Protein AF-A0AAV9C8H0-F1 (afdb_monomer_lite)

Organism: Acorus calamus (NCBI:txid4465)

pLDDT: mean 80.26, std 15.2, range [42.28, 96.94]

Radius of gyration: 27.61 Å; chains: 1; bounding box: 58×89×79 Å

Sequence (298 aa):
MDQVKRKRDEEANERPEPPPTTTALDDMRSDPDKSRPLLMLILATTIEIYRNYKGKPRKSPAIAKLKELTDSPPSEINKLSSYDLFKITERFFQDKKLMKIISGAHNEHDESTSRRRRRRRFTQPAQPSNTPEWVDRLVQTTSGGCELTYFTSKQLTETDMKDDQHRILLPKLSIQTNLSCLLREDERERMMWRGTDGGLDVEAYDGSLATTHAMKLRHWNMSTNGYCALNGSGWSSFKSVCQLVESEDVDVHVWSFRAGDEEDPMARRLFLAIDVVRRQRSESEGDGDAAAEEPGEG

Foldseek 3Di:
DPPVPPPPPPPPPDDPDDPPPQDVLNVCVVDLPVCVVVLVVLLVLLLVLLVPDPDDDDDDPLNVVSVVVNPDDVVVVVPDDSVRSSVSSVVCVVPPVSVCSSVVLDDPDDPPPPPPPPPPPQPFPDDDPDDPPLVVVLQVPFAAKFDKDFQGKGFDALQLVDPVFQKDWTDQVSCVPPVVVVDDPVQVVQQADPDPSRFAWEWEDESVNPDIFTWTWHFDDDSNDTIIMGGDCSSVVVCVVVVPDNPFRKMKTKIKIWHDDPVDPVPTGIYMYIYIDTDDPPPPDPDDDPDDDDDDDD

Secondary structure (DSSP, 8-state):
--SSTTSSSSSS--PPPPPP---HHHHHHH-TTTTHHHHHHHHHHHHHHHHH--SPPP--HHHHHHHHHHHS-HHHHTTS-HHHHHHHHHHHHH-HHHHHHHTT---S--SSSGGGS------PPPPPSS--HHHHHHHHHSTT-EEEEEEEEEE--HHHH-TTT-EEEE-HHHIIIIIHHHS-HHHHHHHH--STT-SEEEEEE-TTSS-EEEEEEEEEEETTEEEEEEESHHHHHHHHHTT--TTS-EEEEEEEEEES-SS-GGGPEEEEEEEEEEPP----S-------------

InterPro domains:
  IPR005508 B3 domain-containing protein At2g31720-like [PF03754] (130-236)
  IPR005508 B3 domain-containing protein At2g31720-like [PTHR31541] (66-280)
  IPR015300 DNA-binding pseudobarrel domain superfamily [G3DSA:2.40.330.10] (149-286)

Structure (mmCIF, N/CA/C/O backbone):
data_AF-A0AAV9C8H0-F1
#
_entry.id   AF-A0AAV9C8H0-F1
#
loop_
_atom_site.group_PDB
_atom_site.id
_atom_site.type_symbol
_atom_site.label_atom_id
_atom_site.label_alt_id
_atom_site.label_comp_id
_atom_site.label_asym_id
_atom_site.label_entity_id
_atom_site.label_seq_id
_atom_site.pdbx_PDB_ins_code
_atom_site.Cartn_x
_atom_site.Cartn_y
_atom_site.Cartn_z
_atom_site.occupancy
_atom_site.B_iso_or_equiv
_atom_site.auth_seq_id
_atom_site.auth_comp_id
_atom_site.auth_asym_id
_atom_site.auth_atom_id
_atom_site.pdbx_PDB_model_num
ATOM 1 N N . MET A 1 1 ? 30.404 -50.828 -1.344 1.00 51.03 1 MET A N 1
ATOM 2 C CA . MET A 1 1 ? 29.284 -49.880 -1.534 1.00 51.03 1 MET A CA 1
ATOM 3 C C . MET A 1 1 ? 29.370 -48.642 -0.625 1.00 51.03 1 MET A C 1
ATOM 5 O O . MET A 1 1 ? 28.428 -47.868 -0.625 1.00 51.03 1 MET A O 1
ATOM 9 N N . ASP A 1 2 ? 30.506 -48.372 0.044 1.00 53.19 2 ASP A N 1
ATOM 10 C CA . ASP A 1 2 ? 30.616 -47.291 1.051 1.00 53.19 2 ASP A CA 1
ATOM 11 C C . ASP A 1 2 ? 31.550 -46.120 0.695 1.00 53.19 2 ASP A C 1
ATOM 13 O O . ASP A 1 2 ? 31.792 -45.250 1.525 1.00 53.19 2 ASP A O 1
ATOM 17 N N . GLN A 1 3 ? 32.064 -46.030 -0.536 1.00 46.66 3 GLN A N 1
ATOM 18 C CA . GLN A 1 3 ? 32.951 -44.916 -0.924 1.00 46.66 3 GLN A CA 1
ATOM 19 C C . GLN A 1 3 ? 32.293 -43.837 -1.798 1.00 46.66 3 GLN A C 1
ATOM 21 O O . GLN A 1 3 ? 32.906 -42.812 -2.070 1.00 46.66 3 GLN A O 1
ATOM 26 N N . VAL A 1 4 ? 31.023 -44.007 -2.183 1.00 51.50 4 VAL A N 1
ATOM 27 C CA . VAL A 1 4 ? 30.297 -43.022 -3.013 1.00 51.50 4 VAL A CA 1
ATOM 28 C C . VAL A 1 4 ? 29.520 -42.002 -2.162 1.00 51.50 4 VAL A C 1
ATOM 30 O O . VAL A 1 4 ? 29.135 -40.948 -2.654 1.00 51.50 4 VAL A O 1
ATOM 33 N N . LYS A 1 5 ? 29.352 -42.251 -0.856 1.00 51.12 5 LYS A N 1
ATOM 34 C CA . LYS A 1 5 ? 28.584 -41.376 0.049 1.00 51.12 5 LYS A CA 1
ATOM 35 C C . LYS A 1 5 ? 29.369 -40.213 0.668 1.00 51.12 5 LYS A C 1
ATOM 37 O O . LYS A 1 5 ? 28.751 -39.379 1.305 1.00 51.12 5 LYS A O 1
ATOM 42 N N . ARG A 1 6 ? 30.693 -40.124 0.481 1.00 51.12 6 ARG A N 1
ATOM 43 C CA . ARG A 1 6 ? 31.528 -39.061 1.088 1.00 51.12 6 ARG A CA 1
ATOM 44 C C . ARG A 1 6 ? 31.888 -37.894 0.164 1.00 51.12 6 ARG A C 1
ATOM 46 O O . ARG A 1 6 ? 32.499 -36.948 0.628 1.00 51.12 6 ARG A O 1
ATOM 53 N N . LYS A 1 7 ? 31.508 -37.934 -1.117 1.00 47.56 7 LYS A N 1
ATOM 54 C CA . LYS A 1 7 ? 31.793 -36.850 -2.079 1.00 47.56 7 LYS A CA 1
ATOM 55 C C . LYS A 1 7 ? 30.629 -35.884 -2.322 1.00 47.56 7 LYS A C 1
ATOM 57 O O . LYS A 1 7 ? 30.752 -35.016 -3.172 1.00 47.56 7 LYS A O 1
ATOM 62 N N . ARG A 1 8 ? 29.503 -36.036 -1.615 1.00 49.69 8 ARG A N 1
ATOM 63 C CA . ARG A 1 8 ? 28.308 -35.192 -1.810 1.00 49.69 8 ARG A CA 1
ATOM 64 C C . ARG A 1 8 ? 28.121 -34.084 -0.773 1.00 49.69 8 ARG A C 1
ATOM 66 O O . ARG A 1 8 ? 27.256 -33.246 -0.979 1.00 49.69 8 ARG A O 1
ATOM 73 N N . ASP A 1 9 ? 28.952 -34.045 0.266 1.00 50.34 9 ASP A N 1
ATOM 74 C CA . ASP A 1 9 ? 28.790 -33.097 1.378 1.00 50.34 9 ASP A CA 1
ATOM 75 C C . ASP A 1 9 ? 29.789 -31.919 1.334 1.00 50.34 9 ASP A C 1
ATOM 77 O O . ASP A 1 9 ? 29.751 -31.058 2.206 1.00 50.34 9 ASP A O 1
ATOM 81 N N . GLU A 1 10 ? 30.657 -31.835 0.317 1.00 52.25 10 GLU A N 1
ATOM 82 C CA . GLU A 1 10 ? 31.645 -30.743 0.170 1.00 52.25 10 GLU A CA 1
ATOM 83 C C . GLU A 1 10 ? 31.245 -29.652 -0.842 1.00 52.25 10 GLU A C 1
ATOM 85 O O . GLU A 1 10 ? 31.885 -28.609 -0.895 1.00 52.25 10 GLU A O 1
ATOM 90 N N . GLU A 1 11 ? 30.162 -29.830 -1.605 1.00 50.78 11 GLU A N 1
ATOM 91 C CA . GLU A 1 11 ? 29.767 -28.904 -2.688 1.00 50.78 11 GLU A CA 1
ATOM 92 C C . GLU A 1 11 ? 28.621 -27.942 -2.301 1.00 50.78 11 GLU A C 1
ATOM 94 O O . GLU A 1 11 ? 28.070 -27.241 -3.144 1.00 50.78 11 GLU A O 1
ATOM 99 N N . ALA A 1 12 ? 28.237 -27.894 -1.019 1.00 53.62 12 ALA A N 1
ATOM 100 C CA . ALA A 1 12 ? 27.025 -27.204 -0.559 1.00 53.62 12 ALA A CA 1
ATOM 101 C C . ALA A 1 12 ? 27.250 -25.835 0.121 1.00 53.62 12 ALA A C 1
ATOM 103 O O . ALA A 1 12 ? 26.309 -25.315 0.721 1.00 53.62 12 ALA A O 1
ATOM 104 N N . ASN A 1 13 ? 28.451 -25.238 0.065 1.00 51.09 13 ASN A N 1
ATOM 105 C CA . ASN A 1 13 ? 28.755 -24.042 0.873 1.00 51.09 13 ASN A CA 1
ATOM 106 C C . ASN A 1 13 ? 29.275 -22.799 0.130 1.00 51.09 13 ASN A C 1
ATOM 108 O O . ASN A 1 13 ? 29.765 -21.874 0.773 1.00 51.09 13 ASN A O 1
ATOM 112 N N . GLU A 1 14 ? 29.114 -22.708 -1.188 1.00 49.81 14 GLU A N 1
ATOM 113 C CA . GLU A 1 14 ? 29.327 -21.446 -1.907 1.00 49.81 14 GLU A CA 1
ATOM 114 C C . GLU A 1 14 ? 27.976 -20.787 -2.201 1.00 49.81 14 GLU A C 1
ATOM 116 O O . GLU A 1 14 ? 27.386 -20.950 -3.267 1.00 49.81 14 GLU A O 1
ATOM 121 N N . ARG A 1 15 ? 27.448 -20.040 -1.220 1.00 58.88 15 ARG A N 1
ATOM 122 C CA . ARG A 1 15 ? 26.397 -19.056 -1.509 1.00 58.88 15 ARG A CA 1
ATOM 123 C C . ARG A 1 15 ? 27.040 -17.922 -2.314 1.00 58.88 15 ARG A C 1
ATOM 125 O O . ARG A 1 15 ? 27.940 -17.280 -1.775 1.00 58.88 15 ARG A O 1
ATOM 132 N N . PRO A 1 16 ? 26.602 -17.647 -3.555 1.00 53.28 16 PRO A N 1
ATOM 133 C CA . PRO A 1 16 ? 27.089 -16.489 -4.291 1.00 53.28 16 PRO A CA 1
ATOM 134 C C . PRO A 1 16 ? 26.741 -15.229 -3.497 1.00 53.28 16 PRO A C 1
ATOM 136 O O . PRO A 1 16 ? 25.587 -15.042 -3.096 1.00 53.28 16 PRO A O 1
ATOM 139 N N . GLU A 1 17 ? 27.743 -14.391 -3.226 1.00 55.91 17 GLU A N 1
ATOM 140 C CA . GLU A 1 17 ? 27.502 -13.104 -2.583 1.00 55.91 17 GLU A CA 1
ATOM 141 C C . GLU A 1 17 ? 26.518 -12.289 -3.435 1.00 55.91 17 GLU A C 1
ATOM 143 O O . GLU A 1 17 ? 26.624 -12.288 -4.669 1.00 55.91 17 GLU A O 1
ATOM 148 N N . PRO A 1 18 ? 25.531 -11.619 -2.812 1.00 47.25 18 PRO A N 1
ATOM 149 C CA . PRO A 1 18 ? 24.615 -10.774 -3.554 1.00 47.25 18 PRO A CA 1
ATOM 150 C C . PRO A 1 18 ? 25.424 -9.694 -4.284 1.00 47.25 18 PRO A C 1
ATOM 152 O O . PRO A 1 18 ? 26.326 -9.101 -3.684 1.00 47.25 18 PRO A O 1
ATOM 155 N N . PRO A 1 19 ? 25.127 -9.422 -5.567 1.00 42.28 19 PRO A N 1
ATOM 156 C CA . PRO A 1 19 ? 25.840 -8.394 -6.305 1.00 42.28 19 PRO A CA 1
ATOM 157 C C . PRO A 1 19 ? 25.712 -7.058 -5.561 1.00 42.28 19 PRO A C 1
ATOM 159 O O . PRO A 1 19 ? 24.630 -6.750 -5.040 1.00 42.28 19 PRO A O 1
ATOM 162 N N . PRO A 1 20 ? 26.788 -6.255 -5.491 1.00 45.41 20 PRO A N 1
ATOM 163 C CA . PRO A 1 20 ? 26.737 -4.967 -4.823 1.00 45.41 20 PRO A CA 1
ATOM 164 C C . PRO A 1 20 ? 25.624 -4.130 -5.454 1.00 45.41 20 PRO A C 1
ATOM 166 O O . PRO A 1 20 ? 25.618 -3.870 -6.655 1.00 45.41 20 PRO A O 1
ATOM 169 N N . THR A 1 21 ? 24.650 -3.731 -4.637 1.00 42.28 21 THR A N 1
ATOM 170 C CA . THR A 1 21 ? 23.579 -2.817 -5.044 1.00 42.28 21 THR A CA 1
ATOM 171 C C . THR A 1 21 ? 24.128 -1.392 -5.029 1.00 42.28 21 THR A C 1
ATOM 173 O O . THR A 1 21 ? 23.704 -0.558 -4.232 1.00 42.28 21 THR A O 1
ATOM 176 N N . THR A 1 22 ? 25.138 -1.109 -5.850 1.00 49.03 22 THR A N 1
ATOM 177 C CA . THR A 1 22 ? 25.592 0.263 -6.069 1.00 49.03 22 THR A CA 1
ATOM 178 C C . THR A 1 22 ? 24.541 0.977 -6.902 1.00 49.03 22 THR A C 1
ATOM 180 O O . THR A 1 22 ? 24.173 0.545 -7.995 1.00 49.03 22 THR A O 1
ATOM 183 N N . THR A 1 23 ? 23.986 2.063 -6.364 1.00 71.56 23 THR A N 1
ATOM 184 C CA . THR A 1 23 ? 23.100 2.907 -7.163 1.00 71.56 23 THR A CA 1
ATOM 185 C C . THR A 1 23 ? 23.949 3.669 -8.179 1.00 71.56 23 THR A C 1
ATOM 187 O O . THR A 1 23 ? 25.096 4.004 -7.899 1.00 71.56 23 THR A O 1
ATOM 190 N N . ALA A 1 24 ? 23.401 4.015 -9.347 1.00 72.19 24 ALA A N 1
ATOM 191 C CA . ALA A 1 24 ? 24.138 4.794 -10.353 1.00 72.19 24 ALA A CA 1
ATOM 192 C C . ALA A 1 24 ? 24.733 6.108 -9.789 1.00 72.19 24 ALA A C 1
ATOM 194 O O . ALA A 1 24 ? 25.723 6.623 -10.298 1.00 72.19 24 ALA A O 1
ATOM 195 N N . LEU A 1 25 ? 24.149 6.652 -8.713 1.00 74.12 25 LEU A N 1
ATOM 196 C CA . LEU A 1 25 ? 24.672 7.802 -7.971 1.00 74.12 25 LEU A CA 1
ATOM 197 C C . LEU A 1 25 ? 25.951 7.497 -7.180 1.00 74.12 25 LEU A C 1
ATOM 199 O O . LEU A 1 25 ? 26.808 8.375 -7.080 1.00 74.12 25 LEU A O 1
ATOM 203 N N . ASP A 1 26 ? 26.091 6.284 -6.651 1.00 80.69 26 ASP A N 1
ATOM 204 C CA . ASP A 1 26 ? 27.285 5.836 -5.931 1.00 80.69 26 ASP A CA 1
ATOM 205 C C . ASP A 1 26 ? 28.452 5.601 -6.897 1.00 80.69 26 ASP A C 1
ATOM 207 O O . ASP A 1 26 ? 29.577 6.030 -6.625 1.00 80.69 26 ASP A O 1
ATOM 211 N N . ASP A 1 27 ? 28.169 5.053 -8.082 1.00 79.69 27 ASP A N 1
ATOM 212 C CA . ASP A 1 27 ? 29.161 4.910 -9.153 1.00 79.69 27 ASP A CA 1
ATOM 213 C C . ASP A 1 27 ? 29.647 6.288 -9.632 1.00 79.69 27 ASP A C 1
ATOM 215 O O . ASP A 1 27 ? 30.853 6.535 -9.702 1.00 79.69 27 ASP A O 1
ATOM 219 N N . MET A 1 28 ? 28.725 7.240 -9.837 1.00 81.25 28 MET A N 1
ATOM 220 C CA . MET A 1 28 ? 29.068 8.626 -10.189 1.00 81.25 28 MET A CA 1
ATOM 221 C C . MET A 1 28 ? 29.853 9.361 -9.095 1.00 81.25 28 MET A C 1
ATOM 223 O O . MET A 1 28 ? 30.626 10.272 -9.397 1.00 81.25 28 MET A O 1
ATOM 227 N N . ARG A 1 29 ? 29.655 8.989 -7.825 1.00 84.69 29 ARG A N 1
ATOM 228 C CA . ARG A 1 29 ? 30.373 9.571 -6.685 1.00 84.69 29 ARG A CA 1
ATOM 229 C C . ARG A 1 29 ? 31.800 9.036 -6.575 1.00 84.69 29 ARG A C 1
ATOM 231 O O . ARG A 1 29 ? 32.679 9.783 -6.151 1.00 84.69 29 ARG A O 1
ATOM 238 N N . SER A 1 30 ? 32.017 7.767 -6.917 1.00 87.12 30 SER A N 1
ATOM 239 C CA . SER A 1 30 ? 33.330 7.120 -6.808 1.00 87.12 30 SER A CA 1
ATOM 240 C C . SER A 1 30 ? 34.321 7.588 -7.878 1.00 87.12 30 SER A C 1
ATOM 242 O O . SER A 1 30 ? 35.500 7.752 -7.572 1.00 87.12 30 SER A O 1
ATOM 244 N N . ASP A 1 31 ? 33.850 7.874 -9.097 1.00 88.75 31 ASP A N 1
ATOM 245 C CA . ASP A 1 31 ? 34.682 8.386 -10.194 1.00 88.75 31 ASP A CA 1
ATOM 246 C C . ASP A 1 31 ? 33.911 9.413 -11.061 1.00 88.75 31 ASP A C 1
ATOM 248 O O . ASP A 1 31 ? 33.283 9.071 -12.077 1.00 88.75 31 ASP A O 1
ATOM 252 N N . PRO A 1 32 ? 33.925 10.700 -10.661 1.00 81.81 32 PRO A N 1
ATOM 253 C CA . PRO A 1 32 ? 33.198 11.756 -11.363 1.00 81.81 32 PRO A CA 1
ATOM 254 C C . PRO A 1 32 ? 33.707 12.000 -12.788 1.00 81.81 32 PRO A C 1
ATOM 256 O O . PRO A 1 32 ? 32.924 12.393 -13.653 1.00 81.81 32 PRO A O 1
ATOM 259 N N . ASP A 1 33 ? 34.997 11.770 -13.052 1.00 85.88 33 ASP A N 1
ATOM 260 C CA . ASP A 1 33 ? 35.605 12.024 -14.361 1.00 85.88 33 ASP A CA 1
ATOM 261 C C . ASP A 1 33 ? 35.156 10.999 -15.400 1.00 85.88 33 ASP A C 1
ATOM 263 O O . ASP A 1 33 ? 34.766 11.384 -16.507 1.00 85.88 33 ASP A O 1
ATOM 267 N N . LYS A 1 34 ? 35.085 9.713 -15.029 1.00 87.19 34 LYS A N 1
ATOM 268 C CA . LYS A 1 34 ? 34.462 8.687 -15.888 1.00 87.19 34 LYS A CA 1
ATOM 269 C C . LYS A 1 34 ? 32.986 8.972 -16.161 1.00 87.19 34 LYS A C 1
ATOM 271 O O . LYS A 1 34 ? 32.478 8.650 -17.233 1.00 87.19 34 LYS A O 1
ATOM 276 N N . SER A 1 35 ? 32.313 9.624 -15.217 1.00 87.75 35 SER A N 1
ATOM 277 C CA . SER A 1 35 ? 30.886 9.948 -15.292 1.00 87.75 35 SER A CA 1
ATOM 278 C C . SER A 1 35 ? 30.584 11.296 -15.954 1.00 87.75 35 SER A C 1
ATOM 280 O O . SER A 1 35 ? 29.415 11.653 -16.122 1.00 87.75 35 SER A O 1
ATOM 282 N N . ARG A 1 36 ? 31.608 12.058 -16.361 1.00 86.88 36 ARG A N 1
ATOM 283 C CA . ARG A 1 36 ? 31.453 13.416 -16.902 1.00 86.88 36 ARG A CA 1
ATOM 284 C C . ARG A 1 36 ? 30.472 13.507 -18.084 1.00 86.88 36 ARG A C 1
ATOM 286 O O . ARG A 1 36 ? 29.638 14.414 -18.050 1.00 86.88 36 ARG A O 1
ATOM 293 N N . PRO A 1 37 ? 30.488 12.611 -19.096 1.00 87.50 37 PRO A N 1
ATOM 294 C CA . PRO A 1 37 ? 29.524 12.678 -20.198 1.00 87.50 37 PRO A CA 1
ATOM 295 C C . PRO A 1 37 ? 28.071 12.528 -19.727 1.00 87.50 37 PRO A C 1
ATOM 297 O O . PRO A 1 37 ? 27.191 13.257 -20.184 1.00 87.50 37 PRO A O 1
ATOM 300 N N . LEU A 1 38 ? 27.829 11.630 -18.767 1.00 80.12 38 LEU A N 1
ATOM 301 C CA . LEU A 1 38 ? 26.505 11.392 -18.196 1.00 80.12 38 LEU A CA 1
ATOM 302 C C . LEU A 1 38 ? 26.039 12.578 -17.339 1.00 80.12 38 LEU A C 1
ATOM 304 O O . LEU A 1 38 ? 24.902 13.024 -17.478 1.00 80.12 38 LEU A O 1
ATOM 308 N N . LEU A 1 39 ? 26.922 13.140 -16.509 1.00 81.50 39 LEU A N 1
ATOM 309 C CA . LEU A 1 39 ? 26.632 14.337 -15.711 1.00 81.50 39 LEU A CA 1
ATOM 310 C C . LEU A 1 39 ? 26.292 15.544 -16.597 1.00 81.50 39 LEU A C 1
ATOM 312 O O . LEU A 1 39 ? 25.345 16.274 -16.306 1.00 81.50 39 LEU A O 1
ATOM 316 N N . MET A 1 40 ? 27.013 15.724 -17.707 1.00 84.69 40 MET A N 1
ATOM 317 C CA . MET A 1 40 ? 26.710 16.763 -18.696 1.00 84.69 40 MET A CA 1
ATOM 318 C C . MET A 1 40 ? 25.344 16.547 -19.355 1.00 84.69 40 MET A C 1
ATOM 320 O O . MET A 1 40 ? 24.594 17.509 -19.515 1.00 84.69 40 MET A O 1
ATOM 324 N N . LEU A 1 41 ? 24.990 15.302 -19.691 1.00 86.19 41 LEU A N 1
ATOM 325 C CA . LEU A 1 41 ? 23.683 14.966 -20.261 1.00 86.19 41 LEU A CA 1
ATOM 326 C C . LEU A 1 41 ? 22.538 15.253 -19.277 1.00 86.19 41 LEU A C 1
ATOM 328 O O . LEU A 1 41 ? 21.546 15.882 -19.654 1.00 86.19 41 LEU A O 1
ATOM 332 N N . ILE A 1 42 ? 22.681 14.843 -18.012 1.00 80.44 42 ILE A N 1
ATOM 333 C CA . ILE A 1 42 ? 21.689 15.106 -16.956 1.00 80.44 42 ILE A CA 1
ATOM 334 C C . ILE A 1 42 ? 21.520 16.614 -16.751 1.00 80.44 42 ILE A C 1
ATOM 336 O O . ILE A 1 42 ? 20.391 17.111 -16.685 1.00 80.44 42 ILE A O 1
ATOM 340 N N . LEU A 1 43 ? 22.628 17.356 -16.687 1.00 82.69 43 LEU A N 1
ATOM 341 C CA . LEU A 1 43 ? 22.605 18.804 -16.513 1.00 82.69 43 LEU A CA 1
ATOM 342 C C . LEU A 1 43 ? 21.931 19.508 -17.699 1.00 82.69 43 LEU A C 1
ATOM 344 O O . LEU A 1 43 ? 21.050 20.339 -17.485 1.00 82.69 43 LEU A O 1
ATOM 348 N N . ALA A 1 44 ? 22.296 19.152 -18.934 1.00 80.19 44 ALA A N 1
ATOM 349 C CA . ALA A 1 44 ? 21.703 19.718 -20.145 1.00 80.19 44 ALA A CA 1
ATOM 350 C C . ALA A 1 44 ? 20.187 19.472 -20.202 1.00 80.19 44 ALA A C 1
ATOM 352 O O . ALA A 1 44 ? 19.418 20.414 -20.397 1.00 80.19 44 ALA A O 1
ATOM 353 N N . THR A 1 45 ? 19.758 18.238 -19.920 1.00 80.19 45 THR A N 1
ATOM 354 C CA . THR A 1 45 ? 18.335 17.860 -19.864 1.00 80.19 45 THR A CA 1
ATOM 355 C C . THR A 1 45 ? 17.594 18.658 -18.788 1.00 80.19 45 THR A C 1
ATOM 357 O O . THR A 1 45 ? 16.502 19.175 -19.018 1.00 80.19 45 THR A O 1
ATOM 360 N N . THR A 1 46 ? 18.204 18.823 -17.610 1.00 80.00 46 THR A N 1
ATOM 361 C CA . THR A 1 46 ? 17.615 19.590 -16.502 1.00 80.00 46 THR A CA 1
ATOM 362 C C . THR A 1 46 ? 17.451 21.072 -16.855 1.00 80.00 46 THR A C 1
ATOM 364 O O . THR A 1 46 ? 16.417 21.669 -16.546 1.00 80.00 46 THR A O 1
ATOM 367 N N . ILE A 1 47 ? 18.443 21.664 -17.530 1.00 80.62 47 ILE A N 1
ATOM 368 C CA . ILE A 1 47 ? 18.386 23.046 -18.032 1.00 80.62 47 ILE A CA 1
ATOM 369 C C . ILE A 1 47 ? 17.271 23.196 -19.070 1.00 80.62 47 ILE A C 1
ATOM 371 O O . ILE A 1 47 ? 16.508 24.159 -19.009 1.00 80.62 47 ILE A O 1
ATOM 375 N N . GLU A 1 48 ? 17.143 22.256 -20.003 1.00 79.94 48 GLU A N 1
ATOM 376 C CA . GLU A 1 48 ? 16.119 22.305 -21.049 1.00 79.94 48 GLU A CA 1
ATOM 377 C C . GLU A 1 48 ? 14.698 22.205 -20.479 1.00 79.94 48 GLU A C 1
ATOM 379 O O . GLU A 1 48 ? 13.835 23.019 -20.818 1.00 79.94 48 GLU A O 1
ATOM 384 N N . ILE A 1 49 ? 14.464 21.282 -19.541 1.00 75.06 49 ILE A N 1
ATOM 385 C CA . ILE A 1 49 ? 13.173 21.173 -18.848 1.00 75.06 49 ILE A CA 1
ATOM 386 C C . ILE A 1 49 ? 12.849 22.473 -18.103 1.00 75.06 49 ILE A C 1
ATOM 388 O O . ILE A 1 49 ? 11.717 22.957 -18.152 1.00 75.06 49 ILE A O 1
ATOM 392 N N . TYR A 1 50 ? 13.844 23.078 -17.451 1.00 79.62 50 TYR A N 1
ATOM 393 C CA . TYR A 1 50 ? 13.661 24.340 -16.743 1.00 79.62 50 TYR A CA 1
ATOM 394 C C . TYR A 1 50 ? 13.393 25.527 -17.679 1.00 79.62 50 TYR A C 1
ATOM 396 O O . TYR A 1 50 ? 12.531 26.346 -17.367 1.00 79.62 50 TYR A O 1
ATOM 404 N N . ARG A 1 51 ? 14.054 25.612 -18.843 1.00 79.88 51 ARG A N 1
ATOM 405 C CA . ARG A 1 51 ? 13.774 26.644 -19.866 1.00 79.88 51 ARG A CA 1
ATOM 406 C C . ARG A 1 51 ? 12.333 26.588 -20.364 1.00 79.88 51 ARG A C 1
ATOM 408 O O . ARG A 1 51 ? 11.719 27.628 -20.583 1.00 79.88 51 ARG A O 1
ATOM 415 N N . ASN A 1 52 ? 11.799 25.382 -20.524 1.00 78.00 52 ASN A N 1
ATOM 416 C CA . ASN A 1 52 ? 10.442 25.161 -21.020 1.00 78.00 52 ASN A CA 1
ATOM 417 C C . ASN A 1 52 ? 9.360 25.310 -19.932 1.00 78.00 52 ASN A C 1
ATOM 419 O O . ASN A 1 52 ? 8.165 25.322 -20.240 1.00 78.00 52 ASN A O 1
ATOM 423 N N . TYR A 1 53 ? 9.750 25.451 -18.662 1.00 79.44 53 TYR A N 1
ATOM 424 C CA . TYR A 1 53 ? 8.824 25.618 -17.549 1.00 79.44 53 TYR A CA 1
ATOM 425 C C . TYR A 1 53 ? 8.248 27.046 -17.501 1.00 79.44 53 TYR A C 1
ATOM 427 O O . TYR A 1 53 ? 8.957 28.018 -17.254 1.00 79.44 53 TYR A O 1
ATOM 435 N N . LYS A 1 54 ? 6.929 27.172 -17.705 1.00 75.81 54 LYS A N 1
ATOM 436 C CA . LYS A 1 54 ? 6.216 28.467 -17.781 1.00 75.81 54 LYS A CA 1
ATOM 437 C C . LYS A 1 54 ? 5.792 29.060 -16.429 1.00 75.81 54 LYS A C 1
ATOM 439 O O . LYS A 1 54 ? 5.371 30.214 -16.379 1.00 75.81 54 LYS A O 1
ATOM 444 N N . GLY A 1 55 ? 5.905 28.306 -15.335 1.00 75.81 55 GLY A N 1
ATOM 445 C CA . GLY A 1 55 ? 5.471 28.770 -14.018 1.00 75.81 55 GLY A CA 1
ATOM 446 C C . GLY A 1 55 ? 6.476 29.715 -13.351 1.00 75.81 55 GLY A C 1
ATOM 447 O O . GLY A 1 55 ? 7.668 29.711 -13.652 1.00 75.81 55 GLY A O 1
ATOM 448 N N . LYS A 1 56 ? 6.027 30.506 -12.366 1.00 73.38 56 LYS A N 1
ATOM 449 C CA . LYS A 1 56 ? 6.938 31.354 -11.573 1.00 73.38 56 LYS A CA 1
ATOM 450 C C . LYS A 1 56 ? 7.886 30.469 -10.746 1.00 73.38 56 LYS A C 1
ATOM 452 O O . LYS A 1 56 ? 7.405 29.747 -9.864 1.00 73.38 56 LYS A O 1
ATOM 457 N N . PRO A 1 57 ? 9.213 30.504 -10.981 1.00 68.12 57 PRO A N 1
ATOM 458 C CA . PRO A 1 57 ? 10.143 29.680 -10.224 1.00 68.12 57 PRO A CA 1
ATOM 459 C C . PRO A 1 57 ? 10.107 30.086 -8.749 1.00 68.12 57 PRO A C 1
ATOM 461 O O . PRO A 1 57 ? 10.215 31.261 -8.389 1.00 68.12 57 PRO A O 1
ATOM 464 N N . ARG A 1 58 ? 9.923 29.102 -7.865 1.00 69.69 58 ARG A N 1
ATOM 465 C CA . ARG A 1 58 ? 9.991 29.326 -6.417 1.00 69.69 58 ARG A CA 1
ATOM 466 C C . ARG A 1 58 ? 11.444 29.585 -6.018 1.00 69.69 58 ARG A C 1
ATOM 468 O O . ARG A 1 58 ? 12.359 28.998 -6.585 1.00 69.69 58 ARG A O 1
ATOM 475 N N . LYS A 1 59 ? 11.662 30.420 -4.996 1.00 75.06 59 LYS A N 1
ATOM 476 C CA . LYS A 1 59 ? 13.005 30.674 -4.453 1.00 75.06 59 LYS A CA 1
ATOM 477 C C . LYS A 1 59 ? 13.582 29.369 -3.876 1.00 75.06 59 LYS A C 1
ATOM 479 O O . LYS A 1 59 ? 13.087 28.865 -2.866 1.00 75.06 59 LYS A O 1
ATOM 484 N N . SER A 1 60 ? 14.590 28.815 -4.546 1.00 81.19 60 SER A N 1
ATOM 485 C CA . SER A 1 60 ? 15.443 27.722 -4.070 1.00 81.19 60 SER A CA 1
ATOM 486 C C . SER A 1 60 ? 16.881 27.984 -4.534 1.00 81.19 60 SER A C 1
ATOM 488 O O . SER A 1 60 ? 17.051 28.431 -5.671 1.00 81.19 60 SER A O 1
ATOM 490 N N . PRO A 1 61 ? 17.910 27.693 -3.715 1.00 80.12 61 PRO A N 1
ATOM 491 C CA . PRO A 1 61 ? 19.307 27.783 -4.137 1.00 80.12 61 PRO A CA 1
ATOM 492 C C . PRO A 1 61 ? 19.619 26.939 -5.381 1.00 80.12 61 PRO A C 1
ATOM 494 O O . PRO A 1 61 ? 20.360 27.389 -6.250 1.00 80.12 61 PRO A O 1
ATOM 497 N N . ALA A 1 62 ? 19.015 25.751 -5.507 1.00 78.50 62 ALA A N 1
ATOM 498 C CA . ALA A 1 62 ? 19.190 24.885 -6.675 1.00 78.50 62 ALA A CA 1
ATOM 499 C C . ALA A 1 62 ? 18.586 25.513 -7.940 1.00 78.50 62 ALA A C 1
ATOM 501 O O . ALA A 1 62 ? 19.229 25.546 -8.982 1.00 78.50 62 ALA A O 1
ATOM 502 N N . ILE A 1 63 ? 17.388 26.094 -7.828 1.00 78.06 63 ILE A N 1
ATOM 503 C CA . ILE A 1 63 ? 16.714 26.795 -8.931 1.00 78.06 63 ILE A CA 1
ATOM 504 C C . ILE A 1 63 ? 17.484 28.062 -9.336 1.00 78.06 63 ILE A C 1
ATOM 506 O O . ILE A 1 63 ? 17.605 28.355 -10.521 1.00 78.06 63 ILE A O 1
ATOM 510 N N . ALA A 1 64 ? 18.040 28.801 -8.370 1.00 84.00 64 ALA A N 1
ATOM 511 C CA . ALA A 1 64 ? 18.877 29.966 -8.648 1.00 84.00 64 ALA A CA 1
ATOM 512 C C . ALA A 1 64 ? 20.156 29.573 -9.401 1.00 84.00 64 ALA A C 1
ATOM 514 O O . ALA A 1 64 ? 20.480 30.200 -10.408 1.00 84.00 64 ALA A O 1
ATOM 515 N N . LYS A 1 65 ? 20.828 28.495 -8.970 1.00 86.94 65 LYS A N 1
ATOM 516 C CA . LYS A 1 65 ? 22.013 27.973 -9.662 1.00 86.94 65 LYS A CA 1
ATOM 517 C C . LYS A 1 65 ? 21.674 27.427 -11.048 1.00 86.94 65 LYS A C 1
ATOM 519 O O . LYS A 1 65 ? 22.428 27.640 -11.987 1.00 86.94 65 LYS A O 1
ATOM 524 N N . LEU A 1 66 ? 20.523 26.771 -11.202 1.00 82.69 66 LEU A N 1
ATOM 525 C CA . LEU A 1 66 ? 20.048 26.297 -12.499 1.00 82.69 66 LEU A CA 1
ATOM 526 C C . LEU A 1 66 ? 19.776 27.461 -13.454 1.00 82.69 66 LEU A C 1
ATOM 528 O O . LEU A 1 66 ? 20.160 27.390 -14.617 1.00 82.69 66 LEU A O 1
ATOM 532 N N . LYS A 1 67 ? 19.181 28.553 -12.962 1.00 84.31 67 LYS A N 1
ATOM 533 C CA . LYS A 1 67 ? 18.986 29.780 -13.740 1.00 84.31 67 LYS A CA 1
ATOM 534 C C . LYS A 1 67 ? 20.322 30.394 -14.174 1.00 84.31 67 LYS A C 1
ATOM 536 O O . LYS A 1 67 ? 20.494 30.666 -15.352 1.00 84.31 67 LYS A O 1
ATOM 541 N N . GLU A 1 68 ? 21.281 30.522 -13.259 1.00 89.62 68 GLU A N 1
ATOM 542 C CA . GLU A 1 68 ? 22.640 31.002 -13.564 1.00 89.62 68 GLU A CA 1
ATOM 543 C C . GLU A 1 68 ? 23.309 30.170 -14.675 1.00 89.62 68 GLU A C 1
ATOM 545 O O . GLU A 1 68 ? 23.859 30.723 -15.624 1.00 89.62 68 GLU A O 1
ATOM 550 N N . LEU A 1 69 ? 23.205 28.838 -14.603 1.00 86.94 69 LEU A N 1
ATOM 551 C CA . LEU A 1 69 ? 23.736 27.931 -15.629 1.00 86.94 69 LEU A CA 1
ATOM 552 C C . LEU A 1 69 ? 22.964 28.018 -16.950 1.00 86.94 69 LEU A C 1
ATOM 554 O O . LEU A 1 69 ? 23.553 27.886 -18.015 1.00 86.94 69 LEU A O 1
ATOM 558 N N . THR A 1 70 ? 21.655 28.258 -16.888 1.00 86.44 70 THR A N 1
ATOM 559 C CA . THR A 1 70 ? 20.795 28.432 -18.066 1.00 86.44 70 THR A CA 1
ATOM 560 C C . THR A 1 70 ? 21.168 29.685 -18.858 1.00 86.44 70 THR A C 1
ATOM 562 O O . THR A 1 70 ? 21.107 29.655 -20.091 1.00 86.44 70 THR A O 1
ATOM 565 N N . ASP A 1 71 ? 21.551 30.749 -18.149 1.00 86.88 71 ASP A N 1
ATOM 566 C CA . ASP A 1 71 ? 21.949 32.048 -18.700 1.00 86.88 71 ASP A CA 1
ATOM 567 C C . ASP A 1 71 ? 23.440 32.081 -19.112 1.00 86.88 71 ASP A C 1
ATOM 569 O O . ASP A 1 71 ? 23.875 32.995 -19.813 1.00 86.88 71 ASP A O 1
ATOM 573 N N . SER A 1 72 ? 24.232 31.082 -18.705 1.00 88.38 72 SER A N 1
ATOM 574 C CA . SER A 1 72 ? 25.660 30.969 -19.029 1.00 88.38 72 SER A CA 1
ATOM 575 C C . SER A 1 72 ? 25.889 30.396 -20.437 1.00 88.38 72 SER A C 1
ATOM 577 O O . SER A 1 72 ? 25.158 29.499 -20.869 1.00 88.38 72 SER A O 1
ATOM 579 N N . PRO A 1 73 ? 26.927 30.842 -21.173 1.00 88.31 73 PRO A N 1
ATOM 580 C CA . PRO A 1 73 ? 27.254 30.253 -22.466 1.00 88.31 73 PRO A CA 1
ATOM 581 C C . PRO A 1 73 ? 27.790 28.816 -22.288 1.00 88.31 73 PRO A C 1
ATOM 583 O O . PRO A 1 73 ? 28.450 28.524 -21.285 1.00 88.31 73 PRO A O 1
ATOM 586 N N . PRO A 1 74 ? 27.588 27.909 -23.265 1.00 84.56 74 PRO A N 1
ATOM 587 C CA . PRO A 1 74 ? 28.022 26.510 -23.154 1.00 84.56 74 PRO A CA 1
ATOM 588 C C . PRO A 1 74 ? 29.519 26.329 -22.858 1.00 84.56 74 PRO A C 1
ATOM 590 O O . PRO A 1 74 ? 29.916 25.367 -22.202 1.00 84.56 74 PRO A O 1
ATOM 593 N N . SER A 1 7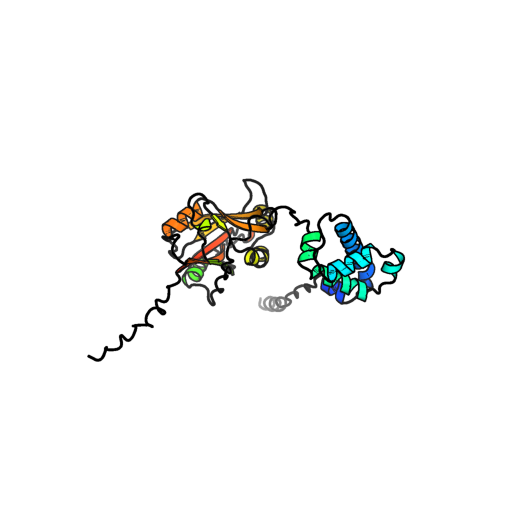5 ? 30.356 27.269 -23.306 1.00 85.38 75 SER A N 1
ATOM 594 C CA . SER A 1 75 ? 31.796 27.277 -23.040 1.00 85.38 75 SER A CA 1
ATOM 595 C C . SER A 1 75 ? 32.140 27.420 -21.555 1.00 85.38 75 SER A C 1
ATOM 597 O O . SER A 1 75 ? 33.146 26.861 -21.134 1.00 85.38 75 SER A O 1
ATOM 599 N N . GLU A 1 76 ? 31.326 28.117 -20.758 1.00 87.69 76 GLU A N 1
ATOM 600 C CA . GLU A 1 76 ? 31.526 28.242 -19.306 1.00 87.69 76 GLU A CA 1
ATOM 601 C C . GLU A 1 76 ? 31.077 26.978 -18.565 1.00 87.69 76 GLU A C 1
ATOM 603 O O . GLU A 1 76 ? 31.744 26.532 -17.636 1.00 87.69 76 GLU A O 1
ATOM 608 N N . ILE A 1 77 ? 30.008 26.324 -19.031 1.00 85.25 77 ILE A N 1
ATOM 609 C CA . ILE A 1 77 ? 29.544 25.046 -18.464 1.00 85.25 77 ILE A CA 1
ATOM 610 C C . ILE A 1 77 ? 30.604 23.956 -18.677 1.00 85.25 77 ILE A C 1
ATOM 612 O O . ILE A 1 77 ? 30.900 23.185 -17.767 1.00 85.25 77 ILE A O 1
ATOM 616 N N . ASN A 1 78 ? 31.247 23.940 -19.848 1.00 86.56 78 ASN A N 1
ATOM 617 C CA . ASN A 1 78 ? 32.314 22.987 -20.163 1.00 86.56 78 ASN A CA 1
ATOM 618 C C . ASN A 1 78 ? 33.583 23.167 -19.312 1.00 86.56 78 ASN A C 1
ATOM 620 O O . ASN A 1 78 ? 34.372 22.225 -19.225 1.00 86.56 78 ASN A O 1
ATOM 624 N N . LYS A 1 79 ? 33.778 24.331 -18.675 1.00 90.94 79 LYS A N 1
ATOM 625 C CA . LYS A 1 79 ? 34.901 24.582 -17.754 1.00 90.94 79 LYS A CA 1
ATOM 626 C C . LYS A 1 79 ? 34.665 24.026 -16.351 1.00 90.94 79 LYS A C 1
ATOM 628 O O . LYS A 1 79 ? 35.616 23.952 -15.578 1.00 90.94 79 LYS A O 1
ATOM 633 N N . LEU A 1 80 ? 33.435 23.636 -16.008 1.00 89.62 80 LEU A N 1
ATOM 634 C CA . LEU A 1 80 ? 33.141 23.054 -14.699 1.00 89.62 80 LEU A CA 1
ATOM 635 C C . LEU A 1 80 ? 33.919 21.752 -14.514 1.00 89.62 80 LEU A C 1
ATOM 637 O O . LEU A 1 80 ? 33.954 20.902 -15.414 1.00 89.62 80 LEU A O 1
ATOM 641 N N . SER A 1 81 ? 34.521 21.578 -13.337 1.00 92.56 81 SER A N 1
ATOM 642 C CA . SER A 1 81 ? 35.143 20.306 -12.977 1.00 92.56 81 SER A CA 1
ATOM 643 C C . SER A 1 81 ? 34.074 19.214 -12.887 1.00 92.56 81 SER A C 1
ATOM 645 O O . SER A 1 81 ? 32.892 19.487 -12.657 1.00 92.56 81 SER A O 1
ATOM 647 N N . SER A 1 82 ? 34.465 17.956 -13.070 1.00 84.44 82 SER A N 1
ATOM 648 C CA . SER A 1 82 ? 33.522 16.836 -12.957 1.00 84.44 82 SER A CA 1
ATOM 649 C C . SER A 1 82 ? 32.923 16.742 -11.548 1.00 84.44 82 SER A C 1
ATOM 651 O O . SER A 1 82 ? 31.753 16.400 -11.390 1.00 84.44 82 SER A O 1
ATOM 653 N N . TYR A 1 83 ? 33.684 17.152 -10.529 1.00 85.75 83 TYR A N 1
ATOM 654 C CA . TYR A 1 83 ? 33.209 17.263 -9.152 1.00 85.75 83 TYR A CA 1
ATOM 655 C C . TYR A 1 83 ? 32.135 18.349 -8.975 1.00 85.75 83 TYR A C 1
ATOM 657 O O . TYR A 1 83 ? 31.115 18.108 -8.326 1.00 85.75 83 TYR A O 1
ATOM 665 N N . ASP A 1 84 ? 32.310 19.524 -9.589 1.00 86.94 84 ASP A N 1
ATOM 666 C CA . ASP A 1 84 ? 31.305 20.593 -9.540 1.00 86.94 84 ASP A CA 1
ATOM 667 C C . ASP A 1 84 ? 30.015 20.175 -10.250 1.00 86.94 84 ASP A C 1
ATOM 669 O O . ASP A 1 84 ? 28.920 20.379 -9.718 1.00 86.94 84 ASP A O 1
ATOM 673 N N . LEU A 1 85 ? 30.136 19.527 -11.415 1.00 82.38 85 LEU A N 1
ATOM 674 C CA . LEU A 1 85 ? 29.000 18.964 -12.151 1.00 82.38 85 LEU A CA 1
ATOM 675 C C . LEU A 1 85 ? 28.240 17.936 -11.307 1.00 82.38 85 LEU A C 1
ATOM 677 O O . LEU A 1 85 ? 27.009 17.992 -11.229 1.00 82.38 85 LEU A O 1
ATOM 681 N N . PHE A 1 86 ? 28.962 17.043 -10.625 1.00 82.94 86 PHE A N 1
ATOM 682 C CA . PHE A 1 86 ? 28.367 16.079 -9.706 1.00 82.94 86 PHE A CA 1
ATOM 683 C C . PHE A 1 86 ? 27.621 16.782 -8.567 1.00 82.94 86 PHE A C 1
ATOM 685 O O . PHE A 1 86 ? 26.452 16.488 -8.327 1.00 82.94 86 PHE A O 1
ATOM 692 N N . LYS A 1 87 ? 28.239 17.766 -7.899 1.00 87.38 87 LYS A N 1
ATOM 693 C CA . LYS A 1 87 ? 27.616 18.481 -6.770 1.00 87.38 87 LYS A CA 1
ATOM 694 C C . LYS A 1 87 ? 26.386 19.289 -7.165 1.00 87.38 87 LYS A C 1
ATOM 696 O O . LYS A 1 87 ? 25.431 19.368 -6.390 1.00 87.38 87 LYS A O 1
ATOM 701 N N . ILE A 1 88 ? 26.392 19.885 -8.353 1.00 85.69 88 ILE A N 1
ATOM 702 C CA . ILE A 1 88 ? 25.230 20.584 -8.913 1.00 85.69 88 ILE A CA 1
ATOM 703 C C . ILE A 1 88 ? 24.091 19.586 -9.150 1.00 85.69 88 ILE A C 1
ATOM 705 O O . ILE A 1 88 ? 22.974 19.802 -8.680 1.00 85.69 88 ILE A O 1
ATOM 709 N N . THR A 1 89 ? 24.398 18.462 -9.795 1.00 80.56 89 THR A N 1
ATOM 710 C CA . THR A 1 89 ? 23.433 17.405 -10.118 1.00 80.56 89 THR A CA 1
ATOM 711 C C . THR A 1 89 ? 22.853 16.751 -8.857 1.00 80.56 89 THR A C 1
ATOM 713 O O . THR A 1 89 ? 21.639 16.608 -8.726 1.00 80.56 89 THR A O 1
ATOM 716 N N . GLU A 1 90 ? 23.692 16.442 -7.868 1.00 83.62 90 GLU A N 1
ATOM 717 C CA . GLU A 1 90 ? 23.291 15.906 -6.561 1.00 83.62 90 GLU A CA 1
ATOM 718 C C . GLU A 1 90 ? 22.312 16.852 -5.844 1.00 83.62 90 GLU A C 1
ATOM 720 O O . GLU A 1 90 ? 21.260 16.426 -5.360 1.00 83.62 90 GLU A O 1
ATOM 725 N N . ARG A 1 91 ? 22.603 18.160 -5.835 1.00 86.06 91 ARG A N 1
ATOM 726 C CA . ARG A 1 91 ? 21.701 19.172 -5.259 1.00 86.06 91 ARG A CA 1
ATOM 727 C C . ARG A 1 91 ? 20.367 19.253 -5.997 1.00 86.06 91 ARG A C 1
ATOM 729 O O . ARG A 1 91 ? 19.350 19.524 -5.361 1.00 86.06 91 ARG A O 1
ATOM 736 N N . PHE A 1 92 ? 20.351 19.017 -7.307 1.00 85.31 92 PHE A N 1
ATOM 737 C CA . PHE A 1 92 ? 19.116 18.996 -8.090 1.00 85.31 92 PHE A CA 1
ATOM 738 C C . PHE A 1 92 ? 18.223 17.815 -7.716 1.00 85.31 92 PHE A C 1
ATOM 740 O O . PHE A 1 92 ? 17.032 18.017 -7.474 1.00 85.31 92 PHE A O 1
ATOM 747 N N . PHE A 1 93 ? 18.800 16.621 -7.566 1.00 81.31 93 PHE A N 1
ATOM 748 C CA . PHE A 1 93 ? 18.064 15.430 -7.134 1.00 81.31 93 PHE A CA 1
ATOM 749 C C . PHE A 1 93 ? 17.531 15.536 -5.700 1.00 81.31 93 PHE A C 1
ATOM 751 O O . PHE A 1 93 ? 16.456 15.019 -5.392 1.00 81.31 93 PHE A O 1
ATOM 758 N N . GLN A 1 94 ? 18.245 16.238 -4.819 1.00 82.50 94 GLN A N 1
ATOM 759 C CA . GLN A 1 94 ? 17.809 16.460 -3.438 1.00 82.50 94 GLN A CA 1
ATOM 760 C C . GLN A 1 94 ? 16.720 17.539 -3.316 1.00 82.50 94 GLN A C 1
ATOM 762 O O . GLN A 1 94 ? 15.951 17.544 -2.345 1.00 82.50 94 GLN A O 1
ATOM 767 N N . ASP A 1 95 ? 16.605 18.449 -4.288 1.00 83.44 95 ASP A N 1
ATOM 768 C CA . ASP A 1 95 ? 15.566 19.472 -4.275 1.00 83.44 95 ASP A CA 1
ATOM 769 C C . ASP A 1 95 ? 14.217 18.890 -4.726 1.00 83.44 95 ASP A C 1
ATOM 771 O O . ASP A 1 95 ? 13.859 18.856 -5.904 1.00 83.44 95 ASP A O 1
ATOM 775 N N . LYS A 1 96 ? 13.401 18.504 -3.737 1.00 76.69 96 LYS A N 1
ATOM 776 C CA . LYS A 1 96 ? 12.027 18.011 -3.932 1.00 76.69 96 LYS A CA 1
ATOM 777 C C . LYS A 1 96 ? 11.146 18.937 -4.780 1.00 76.69 96 LYS A C 1
ATOM 779 O O . LYS A 1 96 ? 10.153 18.469 -5.330 1.00 76.69 96 LYS A O 1
ATOM 784 N N . LYS A 1 97 ? 11.420 20.246 -4.837 1.00 78.06 97 LYS A N 1
ATOM 785 C CA . LYS A 1 97 ? 10.655 21.187 -5.672 1.00 78.06 97 LYS A CA 1
ATOM 786 C C . LYS A 1 97 ? 11.120 21.116 -7.118 1.00 78.06 97 LYS A C 1
ATOM 788 O O . LYS A 1 97 ? 10.272 21.066 -8.000 1.00 78.06 97 LYS A O 1
ATOM 793 N N . LEU A 1 98 ? 12.429 21.078 -7.353 1.00 75.62 98 LEU A N 1
ATOM 794 C CA . LEU A 1 98 ? 12.973 20.926 -8.699 1.00 75.62 98 LEU A CA 1
ATOM 795 C C . LEU A 1 98 ? 12.589 19.567 -9.293 1.00 75.62 98 LEU A C 1
ATOM 797 O O . LEU A 1 98 ? 12.128 19.515 -10.425 1.00 75.62 98 LEU A O 1
ATOM 801 N N . MET A 1 99 ? 12.637 18.494 -8.502 1.00 80.19 99 MET A N 1
ATOM 802 C CA . MET A 1 99 ? 12.177 17.176 -8.948 1.00 80.19 99 MET A CA 1
ATOM 803 C C . MET A 1 99 ? 10.688 17.155 -9.314 1.00 80.19 99 MET A C 1
ATOM 805 O O . MET A 1 99 ? 10.293 16.418 -10.213 1.00 80.19 99 MET A O 1
ATOM 809 N N . LYS A 1 100 ? 9.848 17.992 -8.686 1.00 75.81 100 LYS A N 1
ATOM 810 C CA . LYS A 1 100 ? 8.446 18.173 -9.108 1.00 75.81 100 LYS A CA 1
ATOM 811 C C . LYS A 1 100 ? 8.322 18.891 -10.453 1.00 75.81 100 LYS A C 1
ATOM 813 O O . LYS A 1 100 ? 7.459 18.510 -11.235 1.00 75.81 100 LYS A O 1
ATOM 818 N N . ILE A 1 101 ? 9.188 19.873 -10.727 1.00 77.06 101 ILE A N 1
ATOM 819 C CA . ILE A 1 101 ? 9.283 20.543 -12.037 1.00 77.06 101 ILE A CA 1
ATOM 820 C C . ILE A 1 101 ? 9.701 19.530 -13.102 1.00 77.06 101 ILE A C 1
ATOM 822 O O . ILE A 1 101 ? 9.001 19.365 -14.096 1.00 77.06 101 ILE A O 1
ATOM 826 N N . ILE A 1 102 ? 10.798 18.810 -12.852 1.00 73.44 102 ILE A N 1
ATOM 827 C CA . ILE A 1 102 ? 11.390 17.847 -13.789 1.00 73.44 102 ILE A CA 1
ATOM 828 C C . ILE A 1 102 ? 10.429 16.693 -14.099 1.00 73.44 102 ILE A C 1
ATOM 830 O O . ILE A 1 102 ? 10.312 16.281 -15.246 1.00 73.44 102 ILE A O 1
ATOM 834 N N . SER A 1 103 ? 9.694 16.206 -13.097 1.00 75.50 103 SER A N 1
ATOM 835 C CA . SER A 1 103 ? 8.685 15.150 -13.278 1.00 75.50 103 SER A CA 1
ATOM 836 C C . SER A 1 103 ? 7.371 15.629 -13.911 1.00 75.50 103 SER A C 1
ATOM 838 O O . SER A 1 103 ? 6.446 14.832 -14.048 1.00 75.50 103 SER A O 1
ATOM 840 N N . GLY A 1 104 ? 7.251 16.912 -14.277 1.00 67.56 104 GLY A N 1
ATOM 841 C CA . GLY A 1 104 ? 6.038 17.461 -14.890 1.00 67.56 104 GLY A CA 1
ATOM 842 C C . GLY A 1 104 ? 4.840 17.570 -13.938 1.00 67.56 104 GLY A C 1
ATOM 843 O O . GLY A 1 104 ? 3.716 17.777 -14.383 1.00 67.56 104 GLY A O 1
ATOM 844 N N . ALA A 1 105 ? 5.047 17.467 -12.621 1.00 67.31 105 ALA A N 1
ATOM 845 C CA . ALA A 1 105 ? 3.984 17.442 -11.612 1.00 67.31 105 ALA A CA 1
ATOM 846 C C . ALA A 1 105 ? 3.421 18.840 -11.251 1.00 67.31 105 ALA A C 1
ATOM 848 O O . ALA A 1 105 ? 3.027 19.080 -10.104 1.00 67.31 105 ALA A O 1
ATOM 849 N N . HIS A 1 106 ? 3.402 19.785 -12.198 1.00 59.16 106 HIS A N 1
ATOM 850 C CA . HIS A 1 106 ? 2.927 21.155 -11.983 1.00 59.16 106 HIS A CA 1
ATOM 851 C C . HIS A 1 106 ? 1.501 21.357 -12.492 1.00 59.16 106 HIS A C 1
ATOM 853 O O . HIS A 1 106 ? 1.277 21.445 -13.691 1.00 59.16 106 HIS A O 1
ATOM 859 N N . ASN A 1 107 ? 0.558 21.529 -11.563 1.00 51.19 107 ASN A N 1
ATOM 860 C CA . ASN A 1 107 ? -0.730 22.161 -11.845 1.00 51.19 107 ASN A CA 1
ATOM 861 C C . ASN A 1 107 ? -0.703 23.613 -11.352 1.00 51.19 107 ASN A C 1
ATOM 863 O O . ASN A 1 107 ? -0.435 23.870 -10.177 1.00 51.19 107 ASN A O 1
ATOM 867 N N . GLU A 1 108 ? -1.019 24.550 -12.246 1.00 51.16 108 GLU A N 1
ATOM 868 C CA . GLU A 1 108 ? -1.173 25.987 -11.958 1.00 51.16 108 GLU A CA 1
ATOM 869 C C . GLU A 1 108 ? -2.548 26.357 -11.366 1.00 51.16 108 GLU A C 1
ATOM 871 O O . GLU A 1 108 ? -2.838 27.527 -11.142 1.00 51.16 108 GLU A O 1
ATOM 876 N N . HIS A 1 109 ? -3.389 25.379 -11.035 1.00 45.91 109 HIS A N 1
ATOM 877 C CA . HIS A 1 109 ? -4.749 25.608 -10.551 1.00 45.91 109 HIS A CA 1
ATOM 878 C C . HIS A 1 109 ? -5.038 24.767 -9.303 1.00 45.91 109 HIS A C 1
ATOM 880 O O . HIS A 1 109 ? -5.565 23.677 -9.459 1.00 45.91 109 HIS A O 1
ATOM 886 N N . ASP A 1 110 ? -4.682 25.234 -8.092 1.00 47.22 110 ASP A N 1
ATOM 887 C CA . ASP A 1 110 ? -5.490 24.981 -6.869 1.00 47.22 110 ASP A CA 1
ATOM 888 C C . ASP A 1 110 ? -4.965 25.656 -5.572 1.00 47.22 110 ASP A C 1
ATOM 890 O O . ASP A 1 110 ? -4.800 25.022 -4.529 1.00 47.22 110 ASP A O 1
ATOM 894 N N . GLU A 1 111 ? -4.677 26.965 -5.572 1.00 49.97 111 GLU A N 1
ATOM 895 C CA . GLU A 1 111 ? -4.374 27.675 -4.304 1.00 49.97 111 GLU A CA 1
ATOM 896 C C . GLU A 1 111 ? -5.599 28.349 -3.654 1.00 49.97 111 GLU A C 1
ATOM 898 O O . GLU A 1 111 ? -5.513 28.809 -2.512 1.00 49.97 111 GLU A O 1
ATOM 903 N N . SER A 1 112 ? -6.764 28.351 -4.312 1.00 47.31 112 SER A N 1
ATOM 904 C CA . SER A 1 112 ? -7.955 29.080 -3.843 1.00 47.31 112 SER A CA 1
ATOM 905 C C . SER A 1 112 ? -8.838 28.297 -2.862 1.00 47.31 112 SER A C 1
ATOM 907 O O . SER A 1 112 ? -9.574 28.913 -2.096 1.00 47.31 112 SER A O 1
ATOM 909 N N . THR A 1 113 ? -8.770 26.962 -2.824 1.00 45.44 113 THR A N 1
ATOM 910 C CA . THR A 1 113 ? -9.662 26.130 -1.981 1.00 45.44 113 THR A CA 1
ATOM 911 C C . THR A 1 113 ? -8.971 25.527 -0.747 1.00 45.44 113 THR A C 1
ATOM 913 O O . THR A 1 113 ? -9.630 25.085 0.195 1.00 45.44 113 THR A O 1
ATOM 916 N N . SER A 1 114 ? -7.636 25.571 -0.666 1.00 48.56 114 SER A N 1
ATOM 917 C CA . SER A 1 114 ? -6.869 24.842 0.362 1.00 48.56 114 SER A CA 1
ATOM 918 C C . SER A 1 114 ? -6.738 25.547 1.727 1.00 48.56 114 SER A C 1
ATOM 920 O O . SER A 1 114 ? -6.161 24.970 2.653 1.00 48.56 114 SER A O 1
ATOM 922 N N . ARG A 1 115 ? -7.237 26.778 1.913 1.00 44.94 115 ARG A N 1
ATOM 923 C CA . ARG A 1 115 ? -6.951 27.561 3.139 1.00 44.94 115 ARG A CA 1
ATOM 924 C C . ARG A 1 115 ? -7.797 27.223 4.374 1.00 44.94 115 ARG A C 1
ATOM 926 O O . ARG A 1 115 ? -7.514 27.772 5.435 1.00 44.94 115 ARG A O 1
ATOM 933 N N . ARG A 1 116 ? -8.776 26.308 4.305 1.00 43.53 116 ARG A N 1
ATOM 934 C CA . ARG A 1 116 ? -9.660 26.013 5.459 1.00 43.53 116 ARG A CA 1
ATOM 935 C C . ARG A 1 116 ? -9.703 24.568 5.957 1.00 43.53 116 ARG A C 1
ATOM 937 O O . ARG A 1 116 ? -10.415 24.292 6.916 1.00 43.53 116 ARG A O 1
ATOM 944 N N . ARG A 1 117 ? -8.888 23.656 5.417 1.00 46.22 117 ARG A N 1
ATOM 945 C CA . ARG A 1 117 ? -8.599 22.392 6.113 1.00 46.22 117 ARG A CA 1
ATOM 946 C C . ARG A 1 117 ? -7.455 22.644 7.083 1.00 46.22 117 ARG A C 1
ATOM 948 O O . ARG A 1 117 ? -6.287 22.548 6.711 1.00 46.22 117 ARG A O 1
ATOM 955 N N . ARG A 1 118 ? -7.799 22.999 8.331 1.00 44.00 118 ARG A N 1
ATOM 956 C CA . ARG A 1 118 ? -6.902 22.837 9.487 1.00 44.00 118 ARG A CA 1
ATOM 957 C C . ARG A 1 118 ? -6.226 21.482 9.302 1.00 44.00 118 ARG A C 1
ATOM 959 O O . ARG A 1 118 ? -6.906 20.460 9.307 1.00 44.00 118 ARG A O 1
ATOM 966 N N . ARG A 1 119 ? -4.917 21.497 9.044 1.00 45.56 119 ARG A N 1
ATOM 967 C CA . ARG A 1 119 ? -4.082 20.302 8.964 1.00 45.56 119 ARG A CA 1
ATOM 968 C C . ARG A 1 119 ? -4.185 19.599 10.314 1.00 45.56 119 ARG A C 1
ATOM 970 O O . ARG A 1 119 ? -3.354 19.836 11.186 1.00 45.56 119 ARG A O 1
ATOM 977 N N . ARG A 1 120 ? -5.192 18.738 10.495 1.00 50.34 120 ARG A N 1
ATOM 978 C CA . ARG A 1 120 ? -5.022 17.572 11.352 1.00 50.34 120 ARG A CA 1
ATOM 979 C C . ARG A 1 120 ? -3.789 16.904 10.768 1.00 50.34 120 ARG A C 1
ATOM 981 O O . ARG A 1 120 ? -3.791 16.518 9.598 1.00 50.34 120 ARG A O 1
ATOM 988 N N . ARG A 1 121 ? -2.674 16.975 11.498 1.00 53.91 121 ARG A N 1
ATOM 989 C CA . ARG A 1 121 ? -1.478 16.225 11.133 1.00 53.91 121 ARG A CA 1
ATOM 990 C C . ARG A 1 121 ? -1.982 14.793 11.037 1.00 53.91 121 ARG A C 1
ATOM 992 O O . ARG A 1 121 ? -2.490 14.281 12.023 1.00 53.91 121 ARG A O 1
ATOM 999 N N . PHE A 1 122 ? -1.973 14.226 9.835 1.00 57.88 122 PHE A N 1
ATOM 1000 C CA . PHE A 1 122 ? -2.204 12.802 9.669 1.00 57.88 122 PHE A CA 1
ATOM 1001 C C . PHE A 1 122 ? -1.039 12.132 10.382 1.00 57.88 122 PHE A C 1
ATOM 1003 O O . PHE A 1 122 ? 0.063 12.044 9.841 1.00 57.88 122 PHE A O 1
ATOM 1010 N N . THR A 1 123 ? -1.245 11.799 11.647 1.00 64.56 123 THR A N 1
ATOM 1011 C CA . THR A 1 123 ? -0.303 11.020 12.427 1.00 64.56 123 THR A CA 1
ATOM 1012 C C . THR A 1 123 ? -0.489 9.599 11.938 1.00 64.56 123 THR A C 1
ATOM 1014 O O . THR A 1 123 ? -1.525 8.986 12.185 1.00 64.56 123 THR A O 1
ATOM 1017 N N . GLN A 1 124 ? 0.466 9.115 11.149 1.00 71.00 124 GLN A N 1
ATOM 1018 C CA . GLN A 1 124 ? 0.486 7.709 10.780 1.00 71.00 124 GLN A CA 1
ATOM 1019 C C . GLN A 1 124 ? 0.548 6.896 12.083 1.00 71.00 124 GLN A C 1
ATOM 1021 O O . GLN A 1 124 ? 1.380 7.233 12.932 1.00 71.00 124 GLN A O 1
ATOM 1026 N N . PRO A 1 125 ? -0.332 5.898 12.284 1.00 78.06 125 PRO A N 1
ATOM 1027 C CA . PRO A 1 125 ? -0.261 5.061 13.473 1.00 78.06 125 PRO A CA 1
ATOM 1028 C C . PRO A 1 125 ? 1.122 4.417 13.550 1.00 78.06 125 PRO A C 1
ATOM 1030 O O . PRO A 1 125 ? 1.691 4.046 12.517 1.00 78.06 125 PRO A O 1
ATOM 1033 N N . ALA A 1 126 ? 1.675 4.312 14.757 1.00 82.12 126 ALA A N 1
ATOM 1034 C CA . ALA A 1 126 ? 2.950 3.636 14.946 1.00 82.12 126 ALA A CA 1
ATOM 1035 C C . ALA A 1 126 ? 2.849 2.199 14.415 1.00 82.12 126 ALA A C 1
ATOM 1037 O O . ALA A 1 126 ? 1.830 1.536 14.600 1.00 82.12 126 ALA A O 1
ATOM 1038 N N . GLN A 1 127 ? 3.899 1.730 13.741 1.00 85.94 127 GLN A N 1
ATOM 1039 C CA . GLN A 1 127 ? 3.983 0.325 13.368 1.00 85.94 127 GLN A CA 1
ATOM 1040 C C . GLN A 1 127 ? 3.929 -0.521 14.653 1.00 85.94 127 GLN A C 1
ATOM 1042 O O . GLN A 1 127 ? 4.651 -0.201 15.604 1.00 85.94 127 GLN A O 1
ATOM 1047 N N . PRO A 1 128 ? 3.086 -1.565 14.711 1.00 89.06 128 PRO A N 1
ATOM 1048 C CA . PRO A 1 128 ? 3.043 -2.450 15.864 1.00 89.06 128 PRO A CA 1
ATOM 1049 C C . PRO A 1 128 ? 4.409 -3.118 16.050 1.00 89.06 128 PRO A C 1
ATOM 1051 O O . PRO A 1 128 ? 5.061 -3.499 15.078 1.00 89.06 128 PRO A O 1
ATOM 1054 N N . SER A 1 129 ? 4.853 -3.241 17.302 1.00 87.75 129 SER A N 1
ATOM 1055 C CA . SER A 1 129 ? 6.150 -3.847 17.630 1.00 87.75 129 SER A CA 1
ATOM 1056 C C . SER A 1 129 ? 6.201 -5.336 17.300 1.00 87.75 129 SER A C 1
ATOM 1058 O O . SER A 1 129 ? 7.263 -5.838 16.949 1.00 87.75 129 SER A O 1
ATOM 1060 N N . ASN A 1 130 ? 5.056 -6.016 17.384 1.00 93.44 130 ASN A N 1
ATOM 1061 C CA . ASN A 1 130 ? 4.907 -7.440 17.119 1.00 93.44 130 ASN A CA 1
ATOM 1062 C C . ASN A 1 130 ? 3.716 -7.687 16.189 1.00 93.44 130 ASN A C 1
ATOM 1064 O O . ASN A 1 130 ? 2.741 -6.929 16.189 1.00 93.44 130 ASN A O 1
ATOM 1068 N N . THR A 1 131 ? 3.783 -8.774 15.429 1.00 95.00 131 THR A N 1
ATOM 1069 C CA . THR A 1 131 ? 2.636 -9.296 14.687 1.00 95.00 131 THR A CA 1
ATOM 1070 C C . THR A 1 131 ? 1.578 -9.818 15.672 1.00 95.00 131 THR A C 1
ATOM 1072 O O . THR A 1 131 ? 1.941 -10.477 16.649 1.00 95.00 131 THR A O 1
ATOM 1075 N N . PRO A 1 132 ? 0.278 -9.522 15.478 1.00 95.31 132 PRO A N 1
ATOM 1076 C CA . PRO A 1 132 ? -0.778 -10.111 16.286 1.00 95.31 132 PRO A CA 1
ATOM 1077 C C . PRO A 1 132 ? -0.786 -11.631 16.133 1.00 95.31 132 PRO A C 1
ATOM 1079 O O . PRO A 1 132 ? -0.715 -12.150 15.022 1.00 95.31 132 PRO A O 1
ATOM 1082 N N . GLU A 1 133 ? -0.958 -12.347 17.242 1.00 95.50 133 GLU A N 1
ATOM 1083 C CA . GLU A 1 133 ? -0.906 -13.815 17.269 1.00 95.50 133 GLU A CA 1
ATOM 1084 C C . GLU A 1 133 ? -1.896 -14.464 16.284 1.00 95.50 133 GLU A C 1
ATOM 1086 O O . GLU A 1 133 ? -1.626 -15.512 15.701 1.00 95.50 133 GLU A O 1
ATOM 1091 N N . TRP A 1 134 ? -3.051 -13.830 16.058 1.00 95.44 134 TRP A N 1
ATOM 1092 C CA . TRP A 1 134 ? -4.043 -14.323 15.106 1.00 95.44 134 TRP A CA 1
ATOM 1093 C C . TRP A 1 134 ? -3.543 -14.272 13.656 1.00 95.44 134 TRP A C 1
ATOM 1095 O O . TRP A 1 134 ? -3.876 -15.168 12.883 1.00 95.44 134 TRP A O 1
ATOM 1105 N N . VAL A 1 135 ? -2.725 -13.275 13.302 1.00 96.69 135 VAL A N 1
ATOM 1106 C CA . VAL A 1 135 ? -2.125 -13.140 11.969 1.00 96.69 135 VAL A CA 1
ATOM 1107 C C . VAL 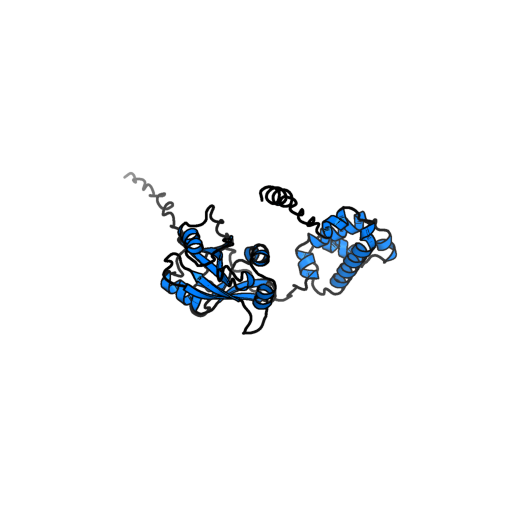A 1 135 ? -1.062 -14.218 11.772 1.00 96.69 135 VAL A C 1
ATOM 1109 O O . VAL A 1 135 ? -1.039 -14.862 10.728 1.00 96.69 135 VAL A O 1
ATOM 1112 N N . ASP A 1 136 ? -0.231 -14.483 12.783 1.00 95.81 136 ASP A N 1
ATOM 1113 C CA . ASP A 1 136 ? 0.753 -15.572 12.711 1.00 95.81 136 ASP A CA 1
ATOM 1114 C C . ASP A 1 136 ? 0.063 -16.934 12.549 1.00 95.81 136 ASP A C 1
ATOM 1116 O O . ASP A 1 136 ? 0.435 -17.725 11.678 1.00 95.81 136 ASP A O 1
ATOM 1120 N N . ARG A 1 137 ? -0.998 -17.189 13.329 1.00 95.50 137 ARG A N 1
ATOM 1121 C CA . ARG A 1 137 ? -1.807 -18.411 13.192 1.00 95.50 137 ARG A CA 1
ATOM 1122 C C . ARG A 1 1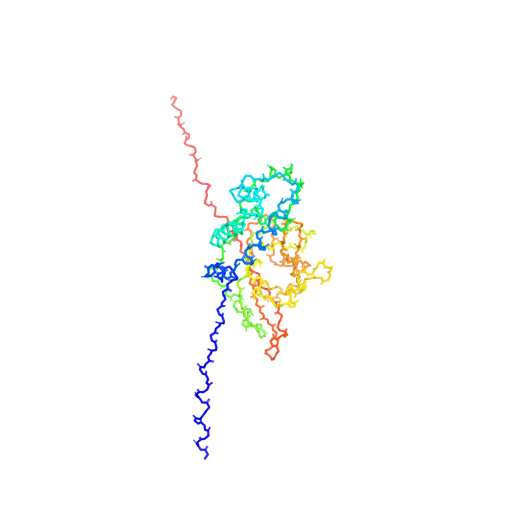37 ? -2.461 -18.515 11.820 1.00 95.50 137 ARG A C 1
ATOM 1124 O O . ARG A 1 137 ? -2.456 -19.602 11.256 1.00 95.50 137 ARG A O 1
ATOM 1131 N N . LEU A 1 138 ? -2.996 -17.418 11.280 1.00 95.94 138 LEU A N 1
ATOM 1132 C CA . LEU A 1 138 ? -3.591 -17.386 9.940 1.00 95.94 138 LEU A CA 1
ATOM 1133 C C . LEU A 1 138 ? -2.602 -17.872 8.879 1.00 95.94 138 LEU A C 1
ATOM 1135 O O . LEU A 1 138 ? -2.944 -18.710 8.047 1.00 95.94 138 LEU A O 1
ATOM 1139 N N . VAL A 1 139 ? -1.373 -17.357 8.907 1.00 95.62 139 VAL A N 1
ATOM 1140 C CA . VAL A 1 139 ? -0.348 -17.731 7.925 1.00 95.62 139 VAL A CA 1
ATOM 1141 C C . VAL A 1 139 ? 0.026 -19.203 8.068 1.00 95.62 139 VAL A C 1
ATOM 1143 O O . VAL A 1 139 ? 0.153 -19.889 7.063 1.00 95.62 139 VAL A O 1
ATOM 1146 N N . GLN A 1 140 ? 0.144 -19.707 9.298 1.00 94.44 140 GLN A N 1
ATOM 1147 C CA . GLN A 1 140 ? 0.481 -21.111 9.556 1.00 94.44 140 GLN A CA 1
ATOM 1148 C C . GLN A 1 140 ? -0.627 -22.091 9.146 1.00 94.44 140 GLN A C 1
ATOM 1150 O O . GLN A 1 140 ? -0.329 -23.221 8.766 1.00 94.44 140 GLN A O 1
ATOM 1155 N N . THR A 1 141 ? -1.898 -21.694 9.250 1.00 93.94 141 THR A N 1
ATOM 1156 C CA . THR A 1 141 ? -3.039 -22.558 8.905 1.00 93.94 141 THR A CA 1
ATOM 1157 C C . THR A 1 141 ? -3.453 -22.452 7.443 1.00 93.94 141 THR A C 1
ATOM 1159 O O . THR A 1 141 ? -4.109 -23.359 6.927 1.00 93.94 141 THR A O 1
ATOM 1162 N N . THR A 1 142 ? -3.069 -21.377 6.753 1.00 93.75 142 THR A N 1
ATOM 1163 C CA . THR A 1 142 ? -3.300 -21.241 5.315 1.00 93.75 142 THR A CA 1
ATOM 1164 C C . THR A 1 142 ? -2.297 -22.108 4.557 1.00 93.75 142 THR A C 1
ATOM 1166 O O . THR A 1 142 ? -1.090 -21.980 4.739 1.00 93.75 142 THR A O 1
ATOM 1169 N N . SER A 1 143 ? -2.788 -22.995 3.687 1.00 92.31 143 SER A N 1
ATOM 1170 C CA . SER A 1 143 ? -1.935 -23.903 2.908 1.00 92.31 143 SER A CA 1
ATOM 1171 C C . SER A 1 143 ? -0.892 -23.131 2.086 1.00 92.31 143 SER A C 1
ATOM 1173 O O . SER A 1 143 ? -1.234 -22.213 1.335 1.00 92.31 143 SER A O 1
ATOM 1175 N N . GLY A 1 144 ? 0.386 -23.470 2.287 1.00 91.44 144 GLY A N 1
ATOM 1176 C CA . GLY A 1 144 ? 1.521 -22.795 1.656 1.00 91.44 144 GLY A CA 1
ATOM 1177 C C . GLY A 1 144 ? 1.735 -21.341 2.099 1.00 91.44 144 GLY A C 1
ATOM 1178 O O . GLY A 1 144 ? 2.347 -20.570 1.358 1.00 91.44 144 GLY A O 1
ATOM 1179 N N . GLY A 1 145 ? 1.213 -20.941 3.266 1.00 94.75 145 GLY A N 1
ATOM 1180 C CA . GLY A 1 145 ? 1.354 -19.595 3.817 1.00 94.75 145 GLY A CA 1
ATOM 1181 C C . GLY A 1 145 ? 2.808 -19.213 4.116 1.00 94.75 145 GLY A C 1
ATOM 1182 O O . GLY A 1 145 ? 3.500 -19.878 4.885 1.00 94.75 145 GLY A O 1
ATOM 1183 N N . CYS A 1 146 ? 3.289 -18.120 3.521 1.00 94.06 146 CYS A N 1
ATOM 1184 C CA . CYS A 1 146 ? 4.670 -17.655 3.652 1.00 94.06 146 CYS A CA 1
ATOM 1185 C C . CYS A 1 146 ? 4.810 -16.130 3.485 1.00 94.06 146 CYS A C 1
ATOM 1187 O O . CYS A 1 146 ? 3.851 -15.428 3.172 1.00 94.06 146 CYS A O 1
ATOM 1189 N N . GLU A 1 147 ? 6.035 -15.615 3.651 1.00 92.81 147 GLU A N 1
ATOM 1190 C CA . GLU A 1 147 ? 6.399 -14.211 3.364 1.00 92.81 147 GLU A CA 1
ATOM 1191 C C . GLU A 1 147 ? 5.573 -13.167 4.140 1.00 92.81 147 GLU A C 1
ATOM 1193 O O . GLU A 1 147 ? 5.284 -12.074 3.645 1.00 92.81 147 GLU A O 1
ATOM 1198 N N . LEU A 1 148 ? 5.203 -13.491 5.383 1.00 95.12 148 LEU A N 1
ATOM 1199 C CA . LEU A 1 148 ? 4.458 -12.581 6.243 1.00 95.12 148 LEU A CA 1
ATOM 1200 C C . LEU A 1 148 ? 5.235 -11.284 6.473 1.00 95.12 148 LEU A C 1
ATOM 1202 O O . LEU A 1 148 ? 6.324 -11.275 7.043 1.00 95.12 148 LEU A O 1
ATOM 1206 N N . THR A 1 149 ? 4.638 -10.179 6.043 1.00 93.88 149 THR A N 1
ATOM 1207 C CA . THR A 1 149 ? 5.256 -8.859 6.077 1.00 93.88 149 THR A CA 1
ATOM 1208 C C . THR A 1 149 ? 4.240 -7.828 6.536 1.00 93.88 149 THR A C 1
ATOM 1210 O O . THR A 1 149 ? 3.107 -7.785 6.053 1.00 93.88 149 THR A O 1
ATOM 1213 N N . TYR A 1 150 ? 4.647 -6.955 7.454 1.00 93.06 150 TYR A N 1
ATOM 1214 C CA . TYR A 1 150 ? 3.851 -5.785 7.797 1.00 93.06 150 TYR A CA 1
ATOM 1215 C C . TYR A 1 150 ? 3.782 -4.829 6.601 1.00 93.06 150 TYR A C 1
ATOM 1217 O O . TYR A 1 150 ? 4.808 -4.365 6.100 1.00 93.06 150 TYR A O 1
ATOM 1225 N N . PHE A 1 151 ? 2.569 -4.519 6.147 1.00 91.56 151 PHE A N 1
ATOM 1226 C CA . PHE A 1 151 ? 2.360 -3.738 4.938 1.00 91.56 151 PHE A CA 1
ATOM 1227 C C . PHE A 1 151 ? 2.166 -2.249 5.242 1.00 91.56 151 PHE A C 1
ATOM 1229 O O . PHE A 1 151 ? 2.917 -1.412 4.730 1.00 91.56 151 PHE A O 1
ATOM 1236 N N . THR A 1 152 ? 1.174 -1.883 6.058 1.00 93.12 152 THR A N 1
ATOM 1237 C CA . THR A 1 152 ? 0.907 -0.475 6.403 1.00 93.12 152 THR A CA 1
ATOM 1238 C C . THR A 1 152 ? -0.028 -0.335 7.606 1.00 93.12 152 THR A C 1
ATOM 1240 O O . THR A 1 152 ? -0.711 -1.281 7.979 1.00 93.12 152 THR A O 1
ATOM 1243 N N . SER A 1 153 ? -0.104 0.868 8.175 1.00 93.31 153 SER A N 1
ATOM 1244 C CA . SER A 1 153 ? -1.120 1.267 9.152 1.00 93.31 153 SER A CA 1
ATOM 1245 C C . SER A 1 153 ? -1.815 2.536 8.693 1.00 93.31 153 SER A C 1
ATOM 1247 O O . SER A 1 153 ? -1.213 3.411 8.059 1.00 93.31 153 SER A O 1
ATOM 1249 N N . LYS A 1 154 ? -3.090 2.670 9.046 1.00 93.06 154 LYS A N 1
ATOM 1250 C CA . LYS A 1 154 ? -3.876 3.852 8.726 1.00 93.06 154 LYS A CA 1
ATOM 1251 C C . LYS A 1 154 ? -4.947 4.112 9.778 1.00 93.06 154 LYS A C 1
ATOM 1253 O O . LYS A 1 154 ? -5.734 3.228 10.077 1.00 93.06 154 LYS A O 1
ATOM 1258 N N . GLN A 1 155 ? -5.042 5.362 10.226 1.00 94.50 155 GLN A N 1
ATOM 1259 C CA . GLN A 1 155 ? -6.246 5.845 10.895 1.00 94.50 155 GLN A CA 1
ATOM 1260 C C . GLN A 1 155 ? -7.359 6.006 9.857 1.00 94.50 155 GLN A C 1
ATOM 1262 O O . GLN A 1 155 ? -7.173 6.706 8.849 1.00 94.50 155 GLN A O 1
ATOM 1267 N N . LEU A 1 156 ? -8.493 5.343 10.078 1.00 94.38 156 LEU A N 1
ATOM 1268 C CA . LEU A 1 156 ? -9.640 5.445 9.183 1.00 94.38 156 LEU A CA 1
ATOM 1269 C C . LEU A 1 156 ? -10.161 6.882 9.163 1.00 94.38 156 LEU A C 1
ATOM 1271 O O . LEU A 1 156 ? -10.189 7.583 10.173 1.00 94.38 156 LEU A O 1
ATOM 1275 N N . THR A 1 157 ? -10.533 7.344 7.975 1.00 93.62 157 THR A N 1
ATOM 1276 C CA . THR A 1 157 ? -11.112 8.673 7.774 1.00 93.62 157 THR A CA 1
ATOM 1277 C C . THR A 1 157 ? -12.589 8.552 7.445 1.00 93.62 157 THR A C 1
ATOM 1279 O O . THR A 1 157 ? -13.019 7.528 6.920 1.00 93.62 157 THR A O 1
ATOM 1282 N N . GLU A 1 158 ? -13.342 9.638 7.628 1.00 94.06 158 GLU A N 1
ATOM 1283 C CA . GLU A 1 158 ? -14.730 9.749 7.152 1.00 94.06 158 GLU A CA 1
ATOM 1284 C C . GLU A 1 158 ? -14.873 9.232 5.707 1.00 94.06 158 GLU A C 1
ATOM 1286 O O . GLU A 1 158 ? -15.768 8.453 5.403 1.00 94.06 158 GLU A O 1
ATOM 1291 N N . THR A 1 159 ? -13.945 9.576 4.805 1.00 93.50 159 THR A N 1
ATOM 1292 C CA . THR A 1 159 ? -14.030 9.130 3.403 1.00 93.50 159 THR A CA 1
ATOM 1293 C C . THR A 1 159 ? -13.854 7.627 3.201 1.00 93.50 159 THR A C 1
ATOM 1295 O O . THR A 1 159 ? -14.383 7.105 2.227 1.00 93.50 159 THR A O 1
ATOM 1298 N N . ASP A 1 160 ? -13.139 6.936 4.093 1.00 94.94 160 ASP A N 1
ATOM 1299 C CA . ASP A 1 160 ? -13.035 5.470 4.049 1.00 94.94 160 ASP A CA 1
ATOM 1300 C C . ASP A 1 160 ? -14.302 4.804 4.600 1.00 94.94 160 ASP A C 1
ATOM 1302 O O . ASP A 1 160 ? -14.638 3.677 4.234 1.00 94.94 160 ASP A O 1
ATOM 1306 N N . MET A 1 161 ? -15.012 5.510 5.480 1.00 95.19 161 MET A N 1
ATOM 1307 C CA . MET A 1 161 ? -16.208 5.025 6.158 1.00 95.19 161 MET A CA 1
ATOM 1308 C C . MET A 1 161 ? -17.490 5.260 5.364 1.00 95.19 161 MET A C 1
ATOM 1310 O O . MET A 1 161 ? -18.453 4.527 5.571 1.00 95.19 161 MET A O 1
ATOM 1314 N N . LYS A 1 162 ? -17.491 6.183 4.397 1.00 93.19 162 LYS A N 1
ATOM 1315 C CA . LYS A 1 162 ? -18.641 6.423 3.517 1.00 93.19 162 LYS A CA 1
ATOM 1316 C C . LYS A 1 162 ? -19.044 5.184 2.721 1.00 93.19 162 LYS A C 1
ATOM 1318 O O . LYS A 1 162 ? -18.205 4.456 2.181 1.00 93.19 162 LYS A O 1
ATOM 1323 N N . ASP A 1 163 ? -20.348 4.957 2.632 1.00 91.06 163 ASP A N 1
ATOM 1324 C CA . ASP A 1 163 ? -20.901 3.787 1.950 1.00 91.06 163 ASP A CA 1
ATOM 1325 C C . ASP A 1 163 ? -20.868 3.903 0.433 1.00 91.06 163 ASP A C 1
ATOM 1327 O O . ASP A 1 163 ? -20.748 2.887 -0.232 1.00 91.06 163 ASP A O 1
ATOM 1331 N N . ASP A 1 164 ? -20.869 5.116 -0.116 1.00 92.06 164 ASP A N 1
ATOM 1332 C CA . ASP A 1 164 ? -20.816 5.356 -1.561 1.00 92.06 164 ASP A CA 1
ATOM 1333 C C . ASP A 1 164 ? -19.413 5.173 -2.168 1.00 92.06 164 ASP A C 1
ATOM 1335 O O . ASP A 1 164 ? -19.265 5.066 -3.387 1.00 92.06 164 ASP A O 1
ATOM 1339 N N . GLN A 1 165 ? -18.360 5.140 -1.343 1.00 90.81 165 GLN A N 1
ATOM 1340 C CA . GLN A 1 165 ? -16.983 5.080 -1.840 1.00 90.81 165 GLN A CA 1
ATOM 1341 C C . GLN A 1 165 ? -16.442 3.660 -1.992 1.00 90.81 165 GLN A C 1
ATOM 1343 O O . GLN A 1 165 ? -15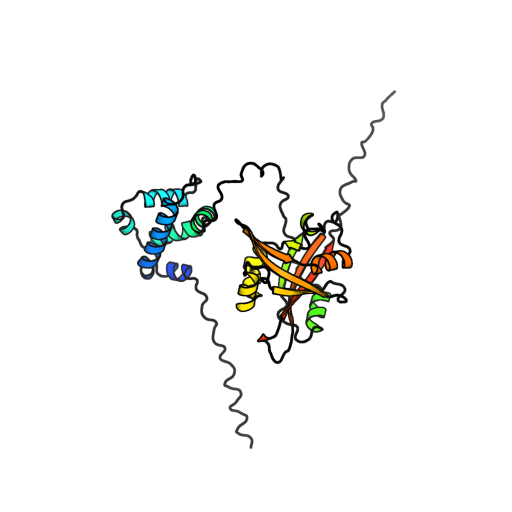.540 3.464 -2.813 1.00 90.81 165 GLN A O 1
ATOM 1348 N N . HIS A 1 166 ? -16.962 2.698 -1.217 1.00 93.50 166 HIS A N 1
ATOM 1349 C CA . HIS A 1 166 ? -16.570 1.278 -1.235 1.00 93.50 166 HIS A CA 1
ATOM 1350 C C . HIS A 1 166 ? -15.044 1.055 -1.303 1.00 93.50 166 HIS A C 1
ATOM 1352 O O . HIS A 1 166 ? -14.549 0.221 -2.071 1.00 93.50 166 HIS A O 1
ATOM 1358 N N . ARG A 1 167 ? -14.272 1.863 -0.565 1.00 94.88 167 ARG A N 1
ATOM 1359 C CA . ARG A 1 167 ? -12.806 1.832 -0.612 1.00 94.88 167 ARG A CA 1
ATOM 1360 C C . ARG A 1 167 ? -12.157 2.343 0.662 1.00 94.88 167 ARG A C 1
ATOM 1362 O O . ARG A 1 167 ? -12.710 3.202 1.341 1.00 94.88 167 ARG A O 1
ATOM 1369 N N . ILE A 1 168 ? -10.912 1.927 0.852 1.00 94.88 168 ILE A N 1
ATOM 1370 C CA . ILE A 1 168 ? -9.967 2.530 1.789 1.00 94.88 168 ILE A CA 1
ATOM 1371 C C . ILE A 1 168 ? -8.711 2.983 1.039 1.00 94.88 168 ILE A C 1
ATOM 1373 O O . ILE A 1 168 ? -8.115 2.222 0.275 1.00 94.88 168 ILE A O 1
ATOM 1377 N N . LEU A 1 169 ? -8.296 4.237 1.249 1.00 93.19 169 LEU A N 1
ATOM 1378 C CA . LEU A 1 169 ? -7.075 4.789 0.637 1.00 93.19 169 LEU A CA 1
ATOM 1379 C C . LEU A 1 169 ? -5.838 4.524 1.500 1.00 93.19 169 LEU A C 1
ATOM 1381 O O . LEU A 1 169 ? -5.676 5.146 2.542 1.00 93.19 169 LEU A O 1
ATOM 1385 N N . LEU A 1 170 ? -4.918 3.672 1.076 1.00 91.44 170 LEU A N 1
ATOM 1386 C CA . LEU A 1 170 ? -3.712 3.374 1.847 1.00 91.44 170 LEU A CA 1
ATOM 1387 C C . LEU A 1 170 ? -2.670 4.518 1.777 1.00 91.44 170 LEU A C 1
ATOM 1389 O O . LEU A 1 170 ? -2.595 5.234 0.769 1.00 91.44 170 LEU A O 1
ATOM 1393 N N . PRO A 1 171 ? -1.849 4.723 2.828 1.00 87.19 171 PRO A N 1
ATOM 1394 C CA . PRO A 1 171 ? -0.845 5.786 2.854 1.00 87.19 171 PRO A CA 1
ATOM 1395 C C . PRO A 1 171 ? 0.226 5.636 1.765 1.00 87.19 171 PRO A C 1
ATOM 1397 O O . PRO A 1 171 ? 0.906 4.616 1.672 1.00 87.19 171 PRO A O 1
ATOM 1400 N N . LYS A 1 172 ? 0.446 6.710 0.992 1.00 78.75 172 LYS A N 1
ATOM 1401 C CA . LYS A 1 172 ? 1.383 6.762 -0.151 1.00 78.75 172 LYS A CA 1
ATOM 1402 C C . LYS A 1 172 ? 2.800 6.274 0.171 1.00 78.75 172 LYS A C 1
ATOM 1404 O O . LYS A 1 172 ? 3.425 5.636 -0.669 1.00 78.75 172 LYS A O 1
ATOM 1409 N N . LEU A 1 173 ? 3.324 6.615 1.349 1.00 66.25 173 LEU A N 1
ATOM 1410 C CA . LEU A 1 173 ? 4.715 6.320 1.690 1.00 66.25 173 LEU A CA 1
ATOM 1411 C C . LEU A 1 173 ? 4.945 4.811 1.848 1.00 66.25 173 LEU A C 1
ATOM 1413 O O . LEU A 1 173 ? 5.891 4.295 1.271 1.00 66.25 173 LEU A O 1
ATOM 1417 N N . SER A 1 174 ? 4.032 4.111 2.530 1.00 68.94 174 SER A N 1
ATOM 1418 C CA . SER A 1 174 ? 4.104 2.654 2.713 1.00 68.94 174 SER A CA 1
ATOM 1419 C C . SER A 1 174 ? 4.031 1.901 1.390 1.00 68.94 174 SER A C 1
ATOM 1421 O O . SER A 1 174 ? 4.668 0.873 1.215 1.00 68.94 174 SER A O 1
ATOM 1423 N N . ILE A 1 175 ? 3.284 2.436 0.427 1.00 67.75 175 ILE A N 1
ATOM 1424 C CA . ILE A 1 175 ? 3.161 1.850 -0.905 1.00 67.75 175 ILE A CA 1
ATOM 1425 C C . ILE A 1 175 ? 4.498 1.884 -1.639 1.00 67.75 175 ILE A C 1
ATOM 1427 O O . ILE A 1 175 ? 4.944 0.866 -2.150 1.00 67.75 175 ILE A O 1
ATOM 1431 N N . GLN A 1 176 ? 5.152 3.044 -1.685 1.00 68.12 176 GLN A N 1
ATOM 1432 C CA . GLN A 1 176 ? 6.386 3.196 -2.457 1.00 68.12 176 GLN A CA 1
ATOM 1433 C C . GLN A 1 176 ? 7.542 2.376 -1.887 1.00 68.12 176 GLN A C 1
ATOM 1435 O O . GLN A 1 176 ? 8.399 1.953 -2.652 1.00 68.12 176 GLN A O 1
ATOM 1440 N N . THR A 1 177 ? 7.569 2.167 -0.570 1.00 70.81 177 THR A N 1
ATOM 1441 C CA . THR A 1 177 ? 8.635 1.405 0.087 1.00 70.81 177 THR A CA 1
ATOM 1442 C C . THR A 1 177 ? 8.347 -0.091 0.133 1.00 70.81 177 THR A C 1
ATOM 1444 O O . THR A 1 177 ? 9.269 -0.879 -0.040 1.00 70.81 177 THR A O 1
ATOM 1447 N N . ASN A 1 178 ? 7.090 -0.492 0.355 1.00 77.31 178 ASN A N 1
ATOM 1448 C CA . ASN A 1 178 ? 6.772 -1.884 0.678 1.00 77.31 178 ASN A CA 1
ATOM 1449 C C . ASN A 1 178 ? 6.198 -2.646 -0.527 1.00 77.31 178 ASN A C 1
ATOM 1451 O O . ASN A 1 178 ? 6.542 -3.808 -0.715 1.00 77.31 178 ASN A O 1
ATOM 1455 N N . LEU A 1 179 ? 5.385 -2.025 -1.399 1.00 75.06 179 LEU A N 1
ATOM 1456 C CA . LEU A 1 179 ? 4.767 -2.760 -2.522 1.00 75.06 179 LEU A CA 1
ATOM 1457 C C . LEU A 1 179 ? 5.771 -3.246 -3.560 1.00 75.06 179 LEU A C 1
ATOM 1459 O O . LEU A 1 179 ? 5.539 -4.286 -4.164 1.00 75.06 179 LEU A O 1
ATOM 1463 N N . SER A 1 180 ? 6.876 -2.529 -3.766 1.00 73.06 180 SER A N 1
ATOM 1464 C CA . SER A 1 180 ? 7.922 -2.971 -4.694 1.00 73.06 180 SER A CA 1
ATOM 1465 C C . SER A 1 180 ? 8.559 -4.294 -4.277 1.00 73.06 180 SER A C 1
ATOM 1467 O O . SER A 1 180 ? 8.988 -5.043 -5.146 1.00 73.06 180 SER A O 1
ATOM 1469 N N . CYS A 1 181 ? 8.608 -4.573 -2.972 1.00 78.94 181 CYS A N 1
ATOM 1470 C CA . CYS A 1 181 ? 9.148 -5.817 -2.429 1.00 78.94 181 CYS A CA 1
ATOM 1471 C C . CYS A 1 181 ? 8.079 -6.912 -2.324 1.00 78.94 181 CYS A C 1
ATOM 1473 O O . CYS A 1 181 ? 8.408 -8.090 -2.368 1.00 78.94 181 CYS A O 1
ATOM 1475 N N . LEU A 1 182 ? 6.809 -6.523 -2.177 1.00 84.12 182 LEU A N 1
ATOM 1476 C CA . LEU A 1 182 ? 5.697 -7.458 -2.012 1.00 84.12 182 LEU A CA 1
ATOM 1477 C C . LEU A 1 182 ? 5.163 -8.001 -3.335 1.00 84.12 182 LEU A C 1
ATOM 1479 O O . LEU A 1 182 ? 4.702 -9.137 -3.366 1.00 84.12 182 LEU A O 1
ATOM 1483 N N . LEU A 1 183 ? 5.182 -7.205 -4.408 1.00 89.62 183 LEU A N 1
ATOM 1484 C CA . LEU A 1 183 ? 4.591 -7.578 -5.692 1.00 89.62 183 LEU A CA 1
ATOM 1485 C C . LEU A 1 183 ? 5.615 -8.130 -6.672 1.00 89.62 183 LEU A C 1
ATOM 1487 O O . LEU A 1 183 ? 6.699 -7.570 -6.855 1.00 89.62 183 LEU A O 1
ATOM 1491 N N . ARG A 1 184 ? 5.197 -9.162 -7.400 1.00 91.69 184 ARG A N 1
ATOM 1492 C CA . ARG A 1 184 ? 5.880 -9.612 -8.611 1.00 91.69 184 ARG A CA 1
ATOM 1493 C C . ARG A 1 184 ? 5.732 -8.582 -9.718 1.00 91.69 184 ARG A C 1
ATOM 1495 O O . ARG A 1 184 ? 4.913 -7.666 -9.653 1.00 91.69 184 ARG A O 1
ATOM 1502 N N . GLU A 1 185 ? 6.556 -8.724 -10.745 1.00 90.06 185 GLU A N 1
ATOM 1503 C CA . GLU A 1 185 ? 6.577 -7.793 -11.868 1.00 90.06 185 GLU A CA 1
ATOM 1504 C C . GLU A 1 185 ? 5.238 -7.725 -12.610 1.00 90.06 185 GLU A C 1
ATOM 1506 O O . GLU A 1 185 ? 4.721 -6.631 -12.836 1.00 90.06 185 GLU A O 1
ATOM 1511 N N . ASP A 1 186 ? 4.631 -8.876 -12.883 1.00 91.38 186 ASP A N 1
ATOM 1512 C CA . ASP A 1 186 ? 3.329 -8.990 -13.539 1.00 91.38 186 ASP A CA 1
ATOM 1513 C C . ASP A 1 186 ? 2.182 -8.458 -12.656 1.00 91.38 186 ASP A C 1
ATOM 1515 O O . ASP A 1 186 ? 1.254 -7.804 -13.134 1.00 91.38 186 ASP A O 1
ATOM 1519 N N . GLU A 1 187 ? 2.239 -8.694 -11.343 1.00 92.81 187 GLU A N 1
ATOM 1520 C CA . GLU A 1 187 ? 1.273 -8.158 -10.375 1.00 92.81 187 GLU A CA 1
ATOM 1521 C C . GLU A 1 187 ? 1.377 -6.633 -10.278 1.00 92.81 187 GLU A C 1
ATOM 1523 O O . GLU A 1 187 ? 0.363 -5.931 -10.239 1.00 92.81 187 GLU A O 1
ATOM 1528 N N . ARG A 1 188 ? 2.606 -6.109 -10.278 1.00 89.50 188 ARG A N 1
ATOM 1529 C CA . ARG A 1 188 ? 2.895 -4.674 -10.271 1.00 89.50 188 ARG A CA 1
ATOM 1530 C C . ARG A 1 188 ? 2.374 -4.009 -11.539 1.00 89.50 188 ARG A C 1
ATOM 1532 O O . ARG A 1 188 ? 1.744 -2.956 -11.446 1.00 89.50 188 ARG A O 1
ATOM 1539 N N . GLU A 1 189 ? 2.594 -4.611 -12.703 1.00 88.94 189 GLU A N 1
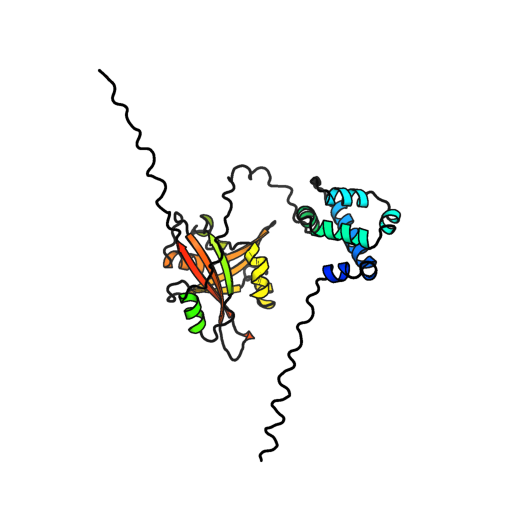ATOM 1540 C CA . GLU A 1 189 ? 2.062 -4.105 -13.970 1.00 88.94 189 GLU A CA 1
ATOM 1541 C C . GLU A 1 189 ? 0.528 -4.065 -13.951 1.00 88.94 189 GLU A C 1
ATOM 1543 O O . GLU A 1 189 ? -0.068 -3.010 -14.197 1.00 88.94 189 GLU A O 1
ATOM 1548 N N . ARG A 1 190 ? -0.119 -5.165 -13.538 1.00 89.62 190 ARG A N 1
ATOM 1549 C CA . ARG A 1 190 ? -1.582 -5.239 -13.382 1.00 89.62 190 ARG A CA 1
ATOM 1550 C C . ARG A 1 190 ? -2.116 -4.197 -12.406 1.00 89.62 190 ARG A C 1
ATOM 1552 O O . ARG A 1 190 ? -3.112 -3.534 -12.695 1.00 89.62 190 ARG A O 1
ATOM 1559 N N . MET A 1 191 ? -1.449 -3.998 -11.272 1.00 88.81 191 MET A N 1
ATOM 1560 C CA . MET A 1 191 ? -1.843 -3.009 -10.268 1.00 88.81 191 MET A CA 1
ATOM 1561 C C . MET A 1 191 ? -1.750 -1.563 -10.782 1.00 88.81 191 MET A C 1
ATOM 1563 O O . MET A 1 191 ? -2.563 -0.720 -10.387 1.00 88.81 191 MET A O 1
ATOM 1567 N N . MET A 1 192 ? -0.767 -1.274 -11.639 1.00 84.75 192 MET A N 1
ATOM 1568 C CA . MET A 1 192 ? -0.520 0.051 -12.220 1.00 84.75 192 MET A CA 1
ATOM 1569 C C . MET A 1 192 ? -1.369 0.335 -13.467 1.00 84.75 192 MET A C 1
ATOM 1571 O O . MET A 1 192 ? -1.438 1.487 -13.912 1.00 84.75 192 MET A O 1
ATOM 1575 N N . TRP A 1 193 ? -2.033 -0.685 -14.018 1.00 85.56 193 TRP A N 1
ATOM 1576 C CA . TRP A 1 193 ? -2.902 -0.557 -15.181 1.00 85.56 193 TRP A CA 1
ATOM 1577 C C . TRP A 1 193 ? -4.076 0.393 -14.910 1.00 85.56 193 TRP A C 1
ATOM 1579 O O . TRP A 1 193 ? -4.812 0.256 -13.933 1.00 85.56 193 TRP A O 1
ATOM 1589 N N . ARG A 1 194 ? -4.276 1.370 -15.804 1.00 78.88 194 ARG A N 1
ATOM 1590 C CA . ARG A 1 194 ? -5.289 2.431 -15.642 1.00 78.88 194 ARG A CA 1
ATOM 1591 C C . ARG A 1 194 ? -6.703 2.032 -16.084 1.00 78.88 194 ARG A C 1
ATOM 1593 O O . ARG A 1 194 ? -7.628 2.817 -15.891 1.00 78.88 194 ARG A O 1
ATOM 1600 N N . GLY A 1 195 ? -6.874 0.862 -16.697 1.00 78.62 195 GLY A N 1
ATOM 1601 C CA . GLY A 1 195 ? -8.172 0.381 -17.175 1.00 78.62 195 GLY A CA 1
ATOM 1602 C C . GLY A 1 195 ? -9.108 -0.093 -16.059 1.00 78.62 195 GLY A C 1
ATOM 1603 O O . GLY A 1 195 ? -8.692 -0.329 -14.923 1.00 78.62 195 GLY A O 1
ATOM 1604 N N . THR A 1 196 ? -10.382 -0.289 -16.404 1.00 75.81 196 THR A N 1
ATOM 1605 C CA . THR A 1 196 ? -11.412 -0.852 -15.508 1.00 75.81 196 THR A CA 1
ATOM 1606 C C . THR A 1 196 ? -11.071 -2.247 -15.010 1.00 75.81 196 THR A C 1
ATOM 1608 O O . THR A 1 196 ? -11.516 -2.607 -13.923 1.00 75.81 196 THR A O 1
ATOM 1611 N N . ASP A 1 197 ? -10.237 -2.979 -15.745 1.00 79.00 197 ASP A N 1
ATOM 1612 C CA . ASP A 1 197 ? -9.791 -4.331 -15.401 1.00 79.00 197 ASP A CA 1
ATOM 1613 C C . ASP A 1 197 ? -8.472 -4.336 -14.619 1.00 79.00 197 ASP A C 1
ATOM 1615 O O . ASP A 1 197 ? -8.063 -5.373 -14.109 1.00 79.00 197 ASP A O 1
ATOM 1619 N N . GLY A 1 198 ? -7.832 -3.171 -14.457 1.00 85.12 198 GLY A N 1
ATOM 1620 C CA . GLY A 1 198 ? -6.592 -3.036 -13.697 1.00 85.12 198 GLY A CA 1
ATOM 1621 C C . GLY A 1 198 ? -6.779 -3.329 -12.211 1.00 85.12 198 GLY A C 1
ATOM 1622 O O . GLY A 1 198 ? -7.901 -3.344 -11.698 1.00 85.12 198 GLY A O 1
ATOM 1623 N N . GLY A 1 199 ? -5.680 -3.517 -11.495 1.00 91.00 199 GLY A N 1
ATOM 1624 C CA . GLY A 1 199 ? -5.670 -3.931 -10.095 1.00 91.00 199 GLY A CA 1
ATOM 1625 C C . GLY A 1 199 ? -5.318 -5.397 -9.898 1.00 91.00 199 GLY A C 1
ATOM 1626 O O . GLY A 1 199 ? -5.342 -6.195 -10.829 1.00 91.00 199 GLY A O 1
ATOM 1627 N N . LEU A 1 200 ? -5.005 -5.727 -8.653 1.00 93.62 200 LEU A N 1
ATOM 1628 C CA . LEU A 1 200 ? -4.716 -7.077 -8.203 1.00 93.62 200 LEU A CA 1
ATOM 1629 C C . LEU A 1 200 ? -5.861 -7.554 -7.310 1.00 93.62 200 LEU A C 1
ATOM 1631 O O . LEU A 1 200 ? -6.158 -6.905 -6.307 1.00 93.62 200 LEU A O 1
ATOM 1635 N N . ASP A 1 201 ? -6.513 -8.652 -7.677 1.00 95.31 201 ASP A N 1
ATOM 1636 C CA . ASP A 1 201 ? -7.513 -9.283 -6.816 1.00 95.31 201 ASP A CA 1
ATOM 1637 C C . ASP A 1 201 ? -6.816 -9.907 -5.603 1.00 95.31 201 ASP A C 1
ATOM 1639 O O . ASP A 1 201 ? -5.897 -10.715 -5.749 1.00 95.31 201 ASP A O 1
ATOM 1643 N N . VAL A 1 202 ? -7.245 -9.507 -4.410 1.00 95.88 202 VAL A N 1
ATOM 1644 C CA . VAL A 1 202 ? -6.684 -9.939 -3.128 1.00 95.88 202 VAL A CA 1
ATOM 1645 C C . VAL A 1 202 ? -7.808 -10.374 -2.200 1.00 95.88 202 VAL A C 1
ATOM 1647 O O . VAL A 1 202 ? -8.913 -9.832 -2.228 1.00 95.88 202 VAL A O 1
ATOM 1650 N N . GLU A 1 203 ? -7.517 -11.341 -1.345 1.00 96.62 203 GLU A N 1
ATOM 1651 C CA . GLU A 1 203 ? -8.425 -11.759 -0.283 1.00 96.62 203 GLU A CA 1
ATOM 1652 C C . GLU A 1 203 ? -7.906 -11.205 1.041 1.00 96.62 203 GLU A C 1
ATOM 1654 O O . GLU A 1 203 ? -6.728 -11.359 1.374 1.00 96.62 203 GLU A O 1
ATOM 1659 N N . ALA A 1 204 ? -8.777 -10.501 1.761 1.00 96.62 204 ALA A N 1
ATOM 1660 C CA . ALA A 1 204 ? -8.460 -9.896 3.043 1.00 96.62 204 ALA A CA 1
ATOM 1661 C C . ALA A 1 204 ? -9.168 -10.643 4.176 1.00 96.62 204 ALA A C 1
ATOM 1663 O O . ALA A 1 204 ? -10.389 -10.790 4.146 1.00 96.62 204 ALA A O 1
ATOM 1664 N N . TYR A 1 205 ? -8.405 -11.077 5.172 1.00 96.56 205 TYR A N 1
ATOM 1665 C CA . TYR A 1 205 ? -8.911 -11.682 6.398 1.00 96.56 205 TYR A CA 1
ATOM 1666 C C . TYR A 1 205 ? -9.108 -10.623 7.478 1.00 96.56 205 TYR A C 1
ATOM 1668 O O . TYR A 1 205 ? -8.277 -9.723 7.644 1.00 96.56 205 TYR A O 1
ATOM 1676 N N . ASP A 1 206 ? -10.196 -10.766 8.226 1.00 93.75 206 ASP A N 1
ATOM 1677 C CA . ASP A 1 206 ? -10.411 -10.057 9.481 1.00 93.75 206 ASP A CA 1
ATOM 1678 C C . ASP A 1 206 ? -9.853 -10.852 10.680 1.00 93.75 206 ASP A C 1
ATOM 1680 O O . ASP A 1 206 ? -9.481 -12.024 10.565 1.00 93.75 206 ASP A O 1
ATOM 1684 N N . GLY A 1 207 ? -9.809 -10.217 11.855 1.00 88.38 207 GLY A N 1
ATOM 1685 C CA . GLY A 1 207 ? -9.297 -10.840 13.080 1.00 88.38 207 GLY A CA 1
ATOM 1686 C C . GLY A 1 207 ? -10.141 -11.997 13.639 1.00 88.38 207 GLY A C 1
ATOM 1687 O O . GLY A 1 207 ? -9.684 -12.686 14.549 1.00 88.38 207 GLY A O 1
ATOM 1688 N N . SER A 1 208 ? -11.352 -12.237 13.121 1.00 84.25 208 SER A N 1
ATOM 1689 C CA . SER A 1 208 ? -12.191 -13.383 13.508 1.00 84.25 208 SER A CA 1
ATOM 1690 C C . SER A 1 208 ? -11.805 -14.675 12.789 1.00 84.25 208 SER A C 1
ATOM 1692 O O . SER A 1 208 ? -12.225 -15.749 13.217 1.00 84.25 208 SER A O 1
ATOM 1694 N N . LEU A 1 209 ? -11.021 -14.583 11.705 1.00 77.75 209 LEU A N 1
ATOM 1695 C CA . LEU A 1 209 ? -10.604 -15.692 10.833 1.00 77.75 209 LEU A CA 1
ATOM 1696 C C . LEU A 1 209 ? -11.742 -16.456 10.140 1.00 77.75 209 LEU A C 1
ATOM 1698 O O . LEU A 1 209 ? -11.476 -17.372 9.365 1.00 77.75 209 LEU A O 1
ATOM 1702 N N . ALA A 1 210 ? -12.998 -16.090 10.389 1.00 75.06 210 ALA A N 1
ATOM 1703 C CA . ALA A 1 210 ? -14.160 -16.787 9.854 1.00 75.06 210 ALA A CA 1
ATOM 1704 C C . ALA A 1 210 ? -14.532 -16.323 8.439 1.00 75.06 210 ALA A C 1
ATOM 1706 O O . ALA A 1 210 ? -15.180 -17.068 7.704 1.00 75.06 210 ALA A O 1
ATOM 1707 N N . THR A 1 211 ? -14.132 -15.106 8.059 1.00 86.12 211 THR A N 1
ATOM 1708 C CA . THR A 1 211 ? -14.579 -14.470 6.817 1.00 86.12 211 THR A CA 1
ATOM 1709 C C . THR A 1 211 ? -13.397 -13.953 6.008 1.00 86.12 211 THR A C 1
ATOM 1711 O O . THR A 1 211 ? -12.495 -13.301 6.534 1.00 86.12 211 THR A O 1
ATOM 1714 N N . THR A 1 212 ? -13.420 -14.228 4.704 1.00 94.50 212 THR A N 1
ATOM 1715 C CA . THR A 1 212 ? -12.563 -13.560 3.724 1.00 94.50 212 THR A CA 1
ATOM 1716 C C . THR A 1 212 ? -13.361 -12.518 2.959 1.00 94.50 212 THR A C 1
ATOM 1718 O O . THR A 1 212 ? -14.518 -12.718 2.585 1.00 94.50 212 THR A O 1
ATOM 1721 N N . HIS A 1 213 ? -12.721 -11.387 2.692 1.00 96.50 213 HIS A N 1
ATOM 1722 C CA . HIS A 1 213 ? -13.301 -10.293 1.933 1.00 96.50 213 HIS A CA 1
ATOM 1723 C C . HIS A 1 213 ? -12.527 -10.131 0.631 1.00 96.50 213 HIS A C 1
ATOM 1725 O O . HIS A 1 213 ? -11.370 -9.708 0.629 1.00 96.50 213 HIS A O 1
ATOM 1731 N N . ALA A 1 214 ? -13.172 -10.458 -0.489 1.00 96.94 214 ALA A N 1
ATOM 1732 C CA . ALA A 1 214 ? -12.601 -10.241 -1.811 1.00 96.94 214 ALA A CA 1
ATOM 1733 C C . ALA A 1 214 ? -12.515 -8.735 -2.101 1.00 96.94 214 ALA A C 1
ATOM 1735 O O . ALA A 1 214 ? -13.530 -8.037 -2.190 1.00 96.94 214 ALA A O 1
ATOM 1736 N N . MET A 1 215 ? -11.294 -8.229 -2.238 1.00 96.31 215 MET A N 1
ATOM 1737 C CA . MET A 1 215 ? -11.001 -6.833 -2.541 1.00 96.31 215 MET A CA 1
ATOM 1738 C C . MET A 1 215 ? -10.103 -6.750 -3.768 1.00 96.31 215 MET A C 1
ATOM 1740 O O . MET A 1 215 ? -9.509 -7.731 -4.212 1.00 96.31 215 MET A O 1
ATOM 1744 N N . LYS A 1 216 ? -9.967 -5.546 -4.311 1.00 94.88 216 LYS A N 1
ATOM 1745 C CA . LYS A 1 216 ? -9.009 -5.277 -5.371 1.00 94.88 216 LYS A CA 1
ATOM 1746 C C . LYS A 1 216 ? -8.024 -4.211 -4.909 1.00 94.88 216 LYS A C 1
ATOM 1748 O O . LYS A 1 216 ? -8.401 -3.135 -4.451 1.00 94.88 216 LYS A O 1
ATOM 1753 N N . LEU A 1 217 ? -6.738 -4.526 -4.984 1.00 93.81 217 LEU A N 1
ATOM 1754 C CA . LEU A 1 217 ? -5.655 -3.600 -4.699 1.00 93.81 217 LEU A CA 1
ATOM 1755 C C . LEU A 1 217 ? -5.316 -2.842 -5.984 1.00 93.81 217 LEU A C 1
ATOM 1757 O O . LEU A 1 217 ? -4.850 -3.424 -6.963 1.00 93.81 217 LEU A O 1
ATOM 1761 N N . ARG A 1 218 ? -5.563 -1.531 -6.004 1.00 91.56 218 ARG A N 1
ATOM 1762 C CA . ARG A 1 218 ? -5.323 -0.673 -7.174 1.00 91.56 218 ARG A CA 1
ATOM 1763 C C . ARG A 1 218 ? -4.368 0.451 -6.864 1.00 91.56 218 ARG A C 1
ATOM 1765 O O . ARG A 1 218 ? -4.461 1.056 -5.801 1.00 91.56 218 ARG A O 1
ATOM 1772 N N . HIS A 1 219 ? -3.537 0.811 -7.838 1.00 87.69 219 HIS A N 1
ATOM 1773 C CA . HIS A 1 219 ? -2.874 2.105 -7.842 1.00 87.69 219 HIS A CA 1
ATOM 1774 C C . HIS A 1 219 ? -3.707 3.121 -8.635 1.00 87.69 219 HIS A C 1
ATOM 1776 O O . HIS A 1 219 ? -3.896 3.022 -9.845 1.00 87.69 219 HIS A O 1
ATOM 1782 N N . TRP A 1 220 ? -4.211 4.133 -7.943 1.00 85.50 220 TRP A N 1
ATOM 1783 C CA . TRP A 1 220 ? -4.906 5.266 -8.528 1.00 85.50 220 TRP A CA 1
ATOM 1784 C C . TRP A 1 220 ? -3.932 6.396 -8.765 1.00 85.50 220 TRP A C 1
ATOM 1786 O O . TRP A 1 220 ? -3.517 7.104 -7.848 1.00 85.50 220 TRP A O 1
ATOM 1796 N N . ASN A 1 221 ? -3.594 6.592 -10.030 1.00 75.81 221 ASN A N 1
ATOM 1797 C CA . ASN A 1 221 ? -2.803 7.731 -10.439 1.00 75.81 221 ASN A CA 1
ATOM 1798 C C . ASN A 1 221 ? -3.717 8.958 -10.577 1.00 75.81 221 ASN A C 1
ATOM 1800 O O . ASN A 1 221 ? -4.242 9.240 -11.657 1.00 75.81 221 ASN A O 1
ATOM 1804 N N . MET A 1 222 ? -3.941 9.653 -9.457 1.00 71.69 222 MET A N 1
ATOM 1805 C CA . MET A 1 222 ? -4.529 10.988 -9.480 1.00 71.69 222 MET A CA 1
ATOM 1806 C C . MET A 1 222 ? -3.447 11.994 -9.874 1.00 71.69 222 MET A C 1
ATOM 1808 O O . MET A 1 222 ? -2.301 11.867 -9.449 1.00 71.69 222 MET A O 1
ATOM 1812 N N . SER A 1 223 ? -3.831 12.995 -10.668 1.00 61.53 223 SER A N 1
ATOM 1813 C CA . SER A 1 223 ? -2.979 13.980 -11.362 1.00 61.53 223 SER A CA 1
ATOM 1814 C C . SER A 1 223 ? -1.665 14.385 -10.677 1.00 61.53 223 SER A C 1
ATOM 1816 O O . SER A 1 223 ? -0.654 14.532 -11.352 1.00 61.53 223 SER A O 1
ATOM 1818 N N . THR A 1 224 ? -1.653 14.567 -9.354 1.00 60.72 224 THR A N 1
ATOM 1819 C CA . THR A 1 224 ? -0.471 15.016 -8.595 1.00 60.72 224 THR A CA 1
ATOM 1820 C C . THR A 1 224 ? 0.057 14.002 -7.580 1.00 60.72 224 THR A C 1
ATOM 1822 O O . THR A 1 224 ? 1.156 14.184 -7.054 1.00 60.72 224 THR A O 1
ATOM 1825 N N . ASN A 1 225 ? -0.692 12.936 -7.286 1.00 64.12 225 ASN A N 1
ATOM 1826 C CA . ASN A 1 225 ? -0.318 11.912 -6.319 1.00 64.12 225 ASN A CA 1
ATOM 1827 C C . ASN A 1 225 ? -0.948 10.564 -6.676 1.00 64.12 225 ASN A C 1
ATOM 1829 O O . ASN A 1 225 ? -2.167 10.427 -6.733 1.00 64.12 225 ASN A O 1
ATOM 1833 N N . GLY A 1 226 ? -0.095 9.553 -6.829 1.00 69.88 226 GLY A N 1
ATOM 1834 C CA . GLY A 1 226 ? -0.519 8.164 -6.759 1.00 69.88 226 GLY A CA 1
ATOM 1835 C C . GLY A 1 226 ? -1.026 7.825 -5.358 1.00 69.88 226 GLY A C 1
ATOM 1836 O O . GLY A 1 226 ? -0.366 8.156 -4.368 1.00 69.88 226 GLY A O 1
ATOM 1837 N N . TYR A 1 227 ? -2.185 7.183 -5.292 1.00 82.88 227 TYR A N 1
ATOM 1838 C CA . TYR A 1 227 ? -2.728 6.538 -4.099 1.00 82.88 227 TYR A CA 1
ATOM 1839 C C . TYR A 1 227 ? -2.849 5.049 -4.382 1.00 82.88 227 TYR A C 1
ATOM 1841 O O . TYR A 1 227 ? -3.105 4.677 -5.524 1.00 82.88 227 TYR A O 1
ATOM 1849 N N . CYS A 1 228 ? -2.739 4.199 -3.367 1.00 88.06 228 CYS A N 1
ATOM 1850 C CA . CYS A 1 228 ? -3.284 2.852 -3.489 1.00 88.06 228 CYS A CA 1
ATOM 1851 C C . CYS A 1 228 ? -4.583 2.764 -2.728 1.00 88.06 228 CYS A C 1
ATOM 1853 O O . CYS A 1 228 ? -4.737 3.367 -1.668 1.00 88.06 228 CYS A O 1
ATOM 1855 N N . ALA A 1 229 ? -5.514 2.026 -3.299 1.00 91.50 229 ALA A N 1
ATOM 1856 C CA . ALA A 1 229 ? -6.801 1.769 -2.705 1.00 91.50 229 ALA A CA 1
ATOM 1857 C C . ALA A 1 229 ? -6.994 0.262 -2.610 1.00 91.50 229 ALA A C 1
ATOM 1859 O O . ALA A 1 229 ? -6.679 -0.452 -3.564 1.00 91.50 229 ALA A O 1
ATOM 1860 N N . LEU A 1 230 ? -7.545 -0.192 -1.489 1.00 93.56 230 LEU A N 1
ATOM 1861 C CA . LEU A 1 230 ? -8.311 -1.431 -1.480 1.00 93.56 230 LEU A CA 1
ATOM 1862 C C . LEU A 1 230 ? -9.742 -1.033 -1.812 1.00 93.56 230 LEU A C 1
ATOM 1864 O O . LEU A 1 230 ? -10.348 -0.241 -1.086 1.00 93.56 230 LEU A O 1
ATOM 1868 N N . ASN A 1 231 ? -10.238 -1.488 -2.956 1.00 91.06 231 ASN A N 1
ATOM 1869 C CA . ASN A 1 231 ? -11.552 -1.123 -3.461 1.00 91.06 231 ASN A CA 1
ATOM 1870 C C . ASN A 1 231 ? -12.427 -2.351 -3.720 1.00 91.06 231 ASN A C 1
ATOM 1872 O O . ASN A 1 231 ? -11.947 -3.478 -3.841 1.00 91.06 231 ASN A O 1
ATOM 1876 N N . GLY A 1 232 ? -13.728 -2.094 -3.828 1.00 89.50 232 GLY A N 1
ATOM 1877 C CA . GLY A 1 232 ? -14.741 -3.101 -4.118 1.00 89.50 232 GLY A CA 1
ATOM 1878 C C . GLY A 1 232 ? -15.665 -3.360 -2.933 1.00 89.50 232 GLY A C 1
ATOM 1879 O O . GLY A 1 232 ? -15.489 -2.822 -1.839 1.00 89.50 232 GLY A O 1
ATOM 1880 N N . SER A 1 233 ? -16.668 -4.206 -3.162 1.00 90.75 233 SER A N 1
ATOM 1881 C CA . SER A 1 233 ? -17.675 -4.561 -2.156 1.00 90.75 233 SER A CA 1
ATOM 1882 C C . SER A 1 233 ? -17.079 -5.246 -0.921 1.00 90.75 233 SER A C 1
ATOM 1884 O O . SER A 1 233 ? -17.662 -5.141 0.158 1.00 90.75 233 SER A O 1
ATOM 1886 N N . GLY A 1 234 ? -15.902 -5.875 -1.039 1.00 94.88 234 GLY A N 1
ATOM 1887 C CA . GLY A 1 234 ? -15.198 -6.485 0.088 1.00 94.88 234 GLY A CA 1
ATOM 1888 C C . GLY A 1 234 ? -14.904 -5.508 1.222 1.00 94.88 234 GLY A C 1
ATOM 1889 O O . GLY A 1 234 ? -15.076 -5.877 2.377 1.00 94.88 234 GLY A O 1
ATOM 1890 N N . TRP A 1 235 ? -14.552 -4.248 0.932 1.00 96.00 235 TRP A N 1
ATOM 1891 C CA . TRP A 1 235 ? -14.338 -3.251 1.991 1.00 96.00 235 TRP A CA 1
ATOM 1892 C C . TRP A 1 235 ? -15.630 -2.943 2.757 1.00 96.00 235 TRP A C 1
ATOM 1894 O O . TRP A 1 235 ? -15.628 -2.886 3.982 1.00 96.00 235 TRP A O 1
ATOM 1904 N N . SER A 1 236 ? -16.758 -2.797 2.058 1.00 94.94 236 SER A N 1
ATOM 1905 C CA . SER A 1 236 ? -18.058 -2.598 2.710 1.00 94.94 236 SER A CA 1
ATOM 1906 C C . SER A 1 236 ? -18.471 -3.799 3.557 1.00 94.94 236 SER A C 1
ATOM 1908 O O . SER A 1 236 ? -18.960 -3.617 4.669 1.00 94.94 236 SER A O 1
ATOM 1910 N N . SER A 1 237 ? -18.231 -5.015 3.060 1.00 95.06 237 SER A N 1
ATOM 1911 C CA . SER A 1 237 ? -18.449 -6.247 3.823 1.00 95.06 237 SER A CA 1
ATOM 1912 C C . SER A 1 237 ? -17.575 -6.286 5.081 1.00 95.06 237 SER A C 1
ATOM 1914 O O . SER A 1 237 ? -18.100 -6.520 6.166 1.00 95.06 237 SER A O 1
ATOM 1916 N N . PHE A 1 238 ? -16.288 -5.954 4.961 1.00 95.81 238 PHE A N 1
ATOM 1917 C CA . PHE A 1 238 ? -15.356 -5.871 6.086 1.00 95.81 238 PHE A CA 1
ATOM 1918 C C . PHE A 1 238 ? -15.822 -4.862 7.144 1.00 95.81 238 PHE A C 1
ATOM 1920 O O . PHE A 1 238 ? -15.926 -5.211 8.317 1.00 95.81 238 PHE A O 1
ATOM 1927 N N . LYS A 1 239 ? -16.200 -3.635 6.740 1.00 94.88 239 LYS A N 1
ATOM 1928 C CA . LYS A 1 239 ? -16.760 -2.624 7.661 1.00 94.88 239 LYS A CA 1
ATOM 1929 C C . LYS A 1 239 ? -17.954 -3.169 8.446 1.00 94.88 239 LYS A C 1
ATOM 1931 O O . LYS A 1 239 ? -18.039 -2.952 9.652 1.00 94.88 239 LYS A O 1
ATOM 1936 N N . SER A 1 240 ? -18.860 -3.865 7.758 1.00 93.31 240 SER A N 1
ATOM 1937 C CA . SER A 1 240 ? -20.066 -4.428 8.364 1.00 93.31 240 SER A CA 1
ATOM 1938 C C . SER A 1 240 ? -19.745 -5.540 9.363 1.00 93.31 240 SER A C 1
ATOM 1940 O O . SER A 1 240 ? -20.322 -5.551 10.447 1.00 93.31 240 SER A O 1
ATOM 1942 N N . VAL A 1 241 ? -18.840 -6.462 9.020 1.00 94.31 241 VAL A N 1
ATOM 1943 C CA . VAL A 1 241 ? -18.459 -7.591 9.889 1.00 94.31 241 VAL A CA 1
ATOM 1944 C C . VAL A 1 241 ? -17.692 -7.103 11.115 1.00 94.31 241 VAL A C 1
ATOM 1946 O O . VAL A 1 241 ? -18.008 -7.491 12.237 1.00 94.31 241 VAL A O 1
ATOM 1949 N N . CYS A 1 242 ? -16.746 -6.183 10.927 1.00 93.38 242 CYS A N 1
ATOM 1950 C CA . CYS A 1 242 ? -15.969 -5.607 12.021 1.00 93.38 242 CYS A CA 1
ATOM 1951 C C . CYS A 1 242 ? -16.730 -4.543 12.831 1.00 93.38 242 CYS A C 1
ATOM 1953 O O . CYS A 1 242 ? -16.170 -4.024 13.801 1.00 93.38 242 CYS A O 1
ATOM 1955 N N . GLN A 1 243 ? -17.975 -4.220 12.451 1.00 93.88 243 GLN A N 1
ATOM 1956 C CA . GLN A 1 243 ? -18.819 -3.198 13.080 1.00 93.88 243 GLN A CA 1
ATOM 1957 C C . GLN A 1 243 ? -18.091 -1.852 13.203 1.00 93.88 243 GLN A C 1
ATOM 1959 O O . GLN A 1 243 ? -17.989 -1.268 14.280 1.00 93.88 243 GLN A O 1
ATOM 1964 N N . LEU A 1 244 ? -17.505 -1.394 12.096 1.00 93.56 244 LEU A N 1
ATOM 1965 C CA . LEU A 1 244 ? -16.781 -0.127 12.059 1.00 93.56 244 LEU A CA 1
ATOM 1966 C C . LEU A 1 244 ? -17.767 1.045 11.980 1.00 93.56 244 LEU A C 1
ATOM 1968 O O . LEU A 1 244 ? -18.611 1.086 11.084 1.00 93.56 244 LEU A O 1
ATOM 1972 N N . VAL A 1 245 ? -17.620 2.022 12.878 1.00 90.81 245 VAL A N 1
ATOM 1973 C CA . VAL A 1 245 ? -18.484 3.212 12.959 1.00 90.81 245 VAL A CA 1
ATOM 1974 C C . VAL A 1 245 ? -17.676 4.474 12.652 1.00 90.81 245 VAL A C 1
ATOM 1976 O O . VAL A 1 245 ? -16.553 4.633 13.119 1.00 90.81 245 VAL A O 1
ATOM 1979 N N . GLU A 1 246 ? -18.240 5.393 11.864 1.00 86.50 246 GLU A N 1
ATOM 1980 C CA . GLU A 1 246 ? -17.546 6.603 11.384 1.00 86.50 246 GLU A CA 1
ATOM 1981 C C . GLU A 1 246 ? -17.053 7.534 12.507 1.00 86.50 246 GLU A C 1
ATOM 1983 O O . GLU A 1 246 ? -16.051 8.228 12.346 1.00 86.50 246 GLU A O 1
ATOM 1988 N N . SER A 1 247 ? -17.738 7.547 13.652 1.00 81.56 247 SER A N 1
ATOM 1989 C CA . SER A 1 247 ? -17.393 8.392 14.798 1.00 81.56 247 SER A CA 1
ATOM 1990 C C . SER A 1 247 ? -16.272 7.837 15.680 1.00 81.56 247 SER A C 1
ATOM 1992 O O . SER A 1 247 ? -15.859 8.519 16.619 1.00 81.56 247 SER A O 1
ATOM 1994 N N . GLU A 1 248 ? -15.810 6.611 15.434 1.00 84.81 248 GLU A N 1
ATOM 1995 C CA . GLU A 1 248 ? -14.773 5.969 16.240 1.00 84.81 248 GLU A CA 1
ATOM 1996 C C . GLU A 1 248 ? -13.364 6.339 15.753 1.00 84.81 248 GLU A C 1
ATOM 1998 O O . GLU A 1 248 ? -13.074 6.365 14.556 1.00 84.81 248 GLU A O 1
ATOM 2003 N N . ASP A 1 249 ? -12.450 6.570 16.698 1.00 90.00 249 ASP A N 1
ATOM 2004 C CA . ASP A 1 249 ? -11.019 6.673 16.406 1.00 90.00 249 ASP A CA 1
ATOM 2005 C C . ASP A 1 249 ? -10.441 5.261 16.206 1.00 90.00 249 ASP A C 1
ATOM 2007 O O . ASP A 1 249 ? -9.902 4.637 17.126 1.00 90.00 249 ASP A O 1
ATOM 2011 N N . VAL A 1 250 ? -10.590 4.751 14.981 1.00 93.94 250 VAL A N 1
ATOM 2012 C CA . VAL A 1 250 ? -10.132 3.416 14.576 1.00 93.94 250 VAL A CA 1
ATOM 2013 C C . VAL A 1 250 ? -8.867 3.503 13.734 1.00 93.94 250 VAL A C 1
ATOM 2015 O O . VAL A 1 250 ? -8.818 4.203 12.718 1.00 93.94 250 VAL A O 1
ATOM 2018 N N . ASP A 1 251 ? -7.867 2.720 14.122 1.00 94.69 251 ASP A N 1
ATOM 2019 C CA . ASP A 1 251 ? -6.708 2.412 13.299 1.00 94.69 251 ASP A CA 1
ATOM 2020 C C . ASP A 1 251 ? -6.865 1.018 12.684 1.00 94.69 251 ASP A C 1
ATOM 2022 O O . ASP A 1 251 ? -7.357 0.088 13.321 1.00 94.69 251 ASP A O 1
ATOM 2026 N N . VAL A 1 252 ? -6.423 0.863 11.440 1.00 95.25 252 VAL A N 1
ATOM 2027 C CA . VAL A 1 252 ? -6.248 -0.445 10.809 1.00 95.25 252 VAL A CA 1
ATOM 2028 C C . VAL A 1 252 ? -4.779 -0.694 10.552 1.00 95.25 252 VAL A C 1
ATOM 2030 O O . VAL A 1 252 ? -4.066 0.180 10.048 1.00 95.25 252 VAL A O 1
ATOM 2033 N N . HIS A 1 253 ? -4.325 -1.888 10.896 1.00 95.19 253 HIS A N 1
ATOM 2034 C CA . HIS A 1 253 ? -2.999 -2.384 10.571 1.00 95.19 253 HIS A CA 1
ATOM 2035 C C . HIS A 1 253 ? -3.158 -3.492 9.536 1.00 95.19 253 HIS A C 1
ATOM 2037 O O . HIS A 1 253 ? -4.055 -4.322 9.633 1.00 95.19 253 HIS A O 1
ATOM 2043 N N . VAL A 1 254 ? -2.320 -3.472 8.509 1.00 95.12 254 VAL A N 1
ATOM 2044 C CA . VAL A 1 254 ? -2.414 -4.385 7.376 1.00 95.12 254 VAL A CA 1
ATOM 2045 C C . VAL A 1 254 ? -1.109 -5.148 7.266 1.00 95.12 254 VAL A C 1
ATOM 2047 O O . VAL A 1 254 ? -0.038 -4.542 7.178 1.00 95.12 254 VAL A O 1
ATOM 2050 N N . TRP A 1 255 ? -1.212 -6.468 7.217 1.00 95.94 255 TRP A N 1
ATOM 2051 C CA . TRP A 1 255 ? -0.136 -7.381 6.858 1.00 95.94 255 TRP A CA 1
ATOM 2052 C C . TRP A 1 255 ? -0.454 -8.018 5.518 1.00 95.94 255 TRP A C 1
ATOM 2054 O O . TRP A 1 255 ? -1.613 -8.130 5.119 1.00 95.94 255 TRP A O 1
ATOM 2064 N N . SER A 1 256 ? 0.593 -8.442 4.832 1.00 95.31 256 SER A N 1
ATOM 2065 C CA . SER A 1 256 ? 0.508 -9.217 3.607 1.00 95.31 256 SER A CA 1
ATOM 2066 C C . SER A 1 256 ? 1.261 -10.522 3.770 1.00 95.31 256 SER A C 1
ATOM 2068 O O . SER A 1 256 ? 2.300 -10.557 4.429 1.00 95.31 256 SER A O 1
ATOM 2070 N N . PHE A 1 257 ? 0.772 -11.566 3.123 1.00 96.06 257 PHE A N 1
ATOM 2071 C CA . PHE A 1 257 ? 1.453 -12.849 3.021 1.00 96.06 257 PHE A CA 1
ATOM 2072 C C . PHE A 1 257 ? 1.096 -13.499 1.684 1.00 96.06 257 PHE A C 1
ATOM 2074 O O . PHE A 1 257 ? 0.146 -13.082 1.011 1.00 96.06 257 PHE A O 1
ATOM 2081 N N . ARG A 1 258 ? 1.866 -14.505 1.276 1.00 95.56 258 ARG A N 1
ATOM 2082 C CA . ARG A 1 258 ? 1.559 -15.320 0.101 1.00 95.56 258 ARG A CA 1
ATOM 2083 C C . ARG A 1 258 ? 1.061 -16.684 0.531 1.00 95.56 258 ARG A C 1
ATOM 2085 O O . ARG A 1 258 ? 1.537 -17.213 1.526 1.00 95.56 258 ARG A O 1
ATOM 2092 N N . ALA A 1 259 ? 0.127 -17.246 -0.221 1.00 95.44 259 ALA A N 1
ATOM 2093 C CA . ALA A 1 259 ? -0.328 -18.617 -0.027 1.00 95.44 259 ALA A CA 1
ATOM 2094 C C . ALA A 1 259 ? -0.763 -19.239 -1.358 1.00 95.44 259 ALA A C 1
ATOM 2096 O O . ALA A 1 259 ? -1.007 -18.531 -2.342 1.00 95.44 259 ALA A O 1
ATOM 2097 N N . GLY A 1 260 ? -0.833 -20.563 -1.405 1.00 93.12 260 GLY A N 1
ATOM 2098 C CA . GLY A 1 260 ? -1.113 -21.325 -2.617 1.00 93.12 260 GLY A CA 1
ATOM 2099 C C . GLY A 1 260 ? -0.377 -22.655 -2.608 1.00 93.12 260 GLY A C 1
ATOM 2100 O O . GLY A 1 260 ? 0.123 -23.081 -1.571 1.00 93.12 260 GLY A O 1
ATOM 2101 N N . ASP A 1 261 ? -0.304 -23.292 -3.772 1.00 88.31 261 ASP A N 1
ATOM 2102 C CA . ASP A 1 261 ? 0.390 -24.568 -3.906 1.00 88.31 261 ASP A CA 1
ATOM 2103 C C . ASP A 1 261 ? 1.877 -24.426 -3.530 1.00 88.31 261 ASP A C 1
ATOM 2105 O O . ASP A 1 261 ? 2.563 -23.472 -3.921 1.00 88.31 261 ASP A O 1
ATOM 2109 N N . GLU A 1 262 ? 2.373 -25.361 -2.724 1.00 81.94 262 GLU A N 1
ATOM 2110 C CA . GLU A 1 262 ? 3.787 -25.408 -2.372 1.00 81.94 262 GLU A CA 1
ATOM 2111 C C . GLU A 1 262 ? 4.641 -25.859 -3.557 1.00 81.94 262 GLU A C 1
ATOM 2113 O O . GLU A 1 262 ? 5.777 -25.393 -3.679 1.00 81.94 262 GLU A O 1
ATOM 2118 N N . GLU A 1 263 ? 4.083 -26.695 -4.440 1.00 88.31 263 GLU A N 1
ATOM 2119 C CA . GLU A 1 263 ? 4.768 -27.244 -5.613 1.00 88.31 263 GLU A CA 1
ATOM 2120 C C . GLU A 1 263 ? 4.925 -26.216 -6.740 1.00 88.31 263 GLU A C 1
ATOM 2122 O O . GLU A 1 263 ? 5.882 -26.293 -7.513 1.00 88.31 263 GLU A O 1
ATOM 2127 N N . ASP A 1 264 ? 4.048 -25.208 -6.792 1.00 89.31 264 ASP A N 1
ATOM 2128 C CA . ASP A 1 264 ? 4.149 -24.082 -7.720 1.00 89.31 264 ASP A CA 1
ATOM 2129 C C . ASP A 1 264 ? 4.240 -22.740 -6.973 1.00 89.31 264 ASP A C 1
ATOM 2131 O O . ASP A 1 264 ? 3.246 -22.020 -6.802 1.00 89.31 264 ASP A O 1
ATOM 2135 N N . PRO A 1 265 ? 5.458 -22.328 -6.571 1.00 83.31 265 PRO A N 1
ATOM 2136 C CA . PRO A 1 265 ? 5.677 -21.025 -5.966 1.00 83.31 265 PRO A CA 1
ATOM 2137 C C . PRO A 1 265 ? 5.165 -19.871 -6.832 1.00 83.31 265 PRO A C 1
ATOM 2139 O O . PRO A 1 265 ? 4.746 -18.853 -6.280 1.00 83.31 265 PRO A O 1
ATOM 2142 N N . MET A 1 266 ? 5.151 -20.004 -8.165 1.00 84.25 266 MET A N 1
ATOM 2143 C CA . MET A 1 266 ? 4.670 -18.964 -9.081 1.00 84.25 266 MET A CA 1
ATOM 2144 C C . MET A 1 266 ? 3.140 -18.873 -9.115 1.00 84.25 266 MET A C 1
ATOM 2146 O O . MET A 1 266 ? 2.611 -17.814 -9.449 1.00 84.25 266 MET A O 1
ATOM 2150 N N . ALA A 1 267 ? 2.412 -19.888 -8.655 1.00 87.88 267 ALA A N 1
ATOM 2151 C CA . ALA A 1 267 ? 0.964 -19.810 -8.471 1.00 87.88 267 ALA A CA 1
ATOM 2152 C C . ALA A 1 267 ? 0.541 -19.125 -7.158 1.00 87.88 267 ALA A C 1
ATOM 2154 O O . ALA A 1 267 ? -0.633 -18.781 -6.999 1.00 87.88 267 ALA A O 1
ATOM 2155 N N . ARG A 1 268 ? 1.468 -18.893 -6.211 1.00 92.69 268 ARG A N 1
ATOM 2156 C CA . ARG A 1 268 ? 1.130 -18.294 -4.906 1.00 92.69 268 ARG A CA 1
ATOM 2157 C C . ARG A 1 268 ? 0.558 -16.884 -5.044 1.00 92.69 268 ARG A C 1
ATOM 2159 O O . ARG A 1 268 ? 1.205 -15.979 -5.579 1.00 92.69 268 ARG A O 1
ATOM 2166 N N . ARG A 1 269 ? -0.640 -16.698 -4.493 1.00 95.12 269 ARG A N 1
ATOM 2167 C CA . ARG A 1 269 ? -1.420 -15.456 -4.531 1.00 95.12 269 ARG A CA 1
ATOM 2168 C C . ARG A 1 269 ? -1.108 -14.584 -3.319 1.00 95.12 269 ARG A C 1
ATOM 2170 O O . ARG A 1 269 ? -0.697 -15.086 -2.275 1.00 95.12 269 ARG A O 1
ATOM 2177 N N . LEU A 1 270 ? -1.317 -13.277 -3.467 1.00 95.62 270 LEU A N 1
ATOM 2178 C CA . LEU A 1 270 ? -1.199 -12.305 -2.383 1.00 95.62 270 LEU A CA 1
ATOM 2179 C C . LEU A 1 270 ? -2.488 -12.259 -1.551 1.00 95.62 270 LEU A C 1
ATOM 2181 O O . LEU A 1 270 ? -3.576 -12.049 -2.091 1.00 95.62 270 LEU A O 1
ATOM 2185 N N . PHE A 1 271 ? -2.336 -12.369 -0.236 1.00 96.19 271 PHE A N 1
ATOM 2186 C CA . PHE A 1 271 ? -3.399 -12.231 0.754 1.00 96.19 271 PHE A CA 1
ATOM 2187 C C . PHE A 1 271 ? -3.089 -11.080 1.706 1.00 96.19 271 PHE A C 1
ATOM 2189 O O . PHE A 1 271 ? -1.928 -10.700 1.893 1.00 96.19 271 PHE A O 1
ATOM 2196 N N . LEU A 1 272 ? -4.136 -10.527 2.314 1.00 96.56 272 LEU A N 1
ATOM 2197 C CA . LEU A 1 272 ? -4.038 -9.473 3.316 1.00 96.56 272 LEU A CA 1
ATOM 2198 C C . LEU A 1 272 ? -4.654 -9.938 4.636 1.00 96.56 272 LEU A C 1
ATOM 2200 O O . LEU A 1 272 ? -5.669 -10.626 4.646 1.00 96.56 272 LEU A O 1
ATOM 2204 N N . ALA A 1 273 ? -4.074 -9.512 5.749 1.00 96.88 273 ALA A N 1
ATOM 2205 C CA . ALA A 1 273 ? -4.675 -9.618 7.073 1.00 96.88 273 ALA A CA 1
ATOM 2206 C C . ALA A 1 273 ? -4.857 -8.202 7.622 1.00 96.88 273 ALA A C 1
ATOM 2208 O O . ALA A 1 273 ? -3.900 -7.422 7.625 1.00 96.88 273 ALA A O 1
ATOM 2209 N N . ILE A 1 274 ? -6.077 -7.847 8.027 1.00 96.50 274 ILE A N 1
ATOM 2210 C CA . ILE A 1 274 ? -6.414 -6.505 8.509 1.00 96.50 274 ILE A CA 1
ATOM 2211 C C . ILE A 1 274 ? -6.817 -6.591 9.981 1.00 96.50 274 ILE A C 1
ATOM 2213 O O . ILE A 1 274 ? -7.878 -7.113 10.317 1.00 96.50 274 ILE A O 1
ATOM 2217 N N . ASP A 1 275 ? -5.973 -6.045 10.851 1.00 96.19 275 ASP A N 1
ATOM 2218 C CA . ASP A 1 275 ? -6.247 -5.902 12.281 1.00 96.19 275 ASP A CA 1
ATOM 2219 C C . ASP A 1 275 ? -6.873 -4.539 12.558 1.00 96.19 275 ASP A C 1
ATOM 2221 O O . ASP A 1 275 ? -6.419 -3.512 12.043 1.00 96.19 275 ASP A O 1
ATOM 2225 N N . VAL A 1 276 ? -7.924 -4.538 13.372 1.00 95.38 276 VAL A N 1
ATOM 2226 C CA . VAL A 1 276 ? -8.672 -3.337 13.748 1.00 95.38 276 VAL A CA 1
ATOM 2227 C C . VAL A 1 276 ? -8.311 -2.975 15.181 1.00 95.38 276 VAL A C 1
ATOM 2229 O O . VAL A 1 276 ? -8.657 -3.689 16.120 1.00 95.38 276 VAL A O 1
ATOM 2232 N N . VAL A 1 277 ? -7.678 -1.819 15.357 1.00 94.38 277 VAL A N 1
ATOM 2233 C CA . VAL A 1 277 ? -7.263 -1.299 16.659 1.00 94.38 277 VAL A CA 1
ATOM 2234 C C . VAL A 1 277 ? -8.140 -0.102 17.013 1.00 94.38 277 VAL A C 1
ATOM 2236 O O . VAL A 1 277 ? -8.047 0.969 16.412 1.00 94.38 277 VAL A O 1
ATOM 2239 N N . ARG A 1 278 ? -9.011 -0.272 18.011 1.00 93.69 278 ARG A N 1
ATOM 2240 C CA . ARG A 1 278 ? -9.837 0.819 18.545 1.00 93.69 278 ARG A CA 1
ATOM 2241 C C . ARG A 1 278 ? -9.039 1.587 19.590 1.00 93.69 278 ARG A C 1
ATOM 2243 O O . ARG A 1 278 ? -8.627 1.005 20.595 1.00 93.69 278 ARG A O 1
ATOM 2250 N N . ARG A 1 279 ? -8.824 2.890 19.385 1.00 88.06 279 ARG A N 1
ATOM 2251 C CA . ARG A 1 279 ? -8.205 3.721 20.421 1.00 88.06 279 ARG A CA 1
ATOM 2252 C C . ARG A 1 279 ? -9.215 3.936 21.534 1.00 88.06 279 ARG A C 1
ATOM 2254 O O . ARG A 1 279 ? -10.253 4.559 21.327 1.00 88.06 279 ARG A O 1
ATOM 2261 N N . GLN A 1 280 ? -8.899 3.450 22.728 1.00 80.56 280 GLN A N 1
ATOM 2262 C CA . GLN A 1 280 ? -9.614 3.899 23.911 1.00 80.56 280 GLN A CA 1
ATOM 2263 C C . GLN A 1 280 ? -9.303 5.384 24.085 1.00 80.56 280 GLN A C 1
ATOM 2265 O O . GLN A 1 280 ? -8.140 5.772 24.212 1.00 80.56 280 GLN A O 1
ATOM 2270 N N . ARG A 1 281 ? -10.337 6.230 24.045 1.00 75.19 281 ARG A N 1
ATOM 2271 C CA . ARG A 1 281 ? -10.214 7.590 24.561 1.00 75.19 281 ARG A CA 1
ATOM 2272 C C . ARG A 1 281 ? -9.895 7.425 26.037 1.00 75.19 281 ARG A C 1
ATOM 2274 O O . ARG A 1 281 ? -10.754 6.998 26.797 1.00 75.19 281 ARG A O 1
ATOM 2281 N N . SER A 1 282 ? -8.653 7.683 26.423 1.00 67.25 282 SER A N 1
ATOM 2282 C CA . SER A 1 282 ? -8.305 7.795 27.830 1.00 67.25 282 SER A CA 1
ATOM 2283 C C . SER A 1 282 ? -9.195 8.892 28.411 1.00 67.25 282 SER A C 1
ATOM 2285 O O . SER A 1 282 ? -9.034 10.057 28.058 1.00 67.25 282 SER A O 1
ATOM 2287 N N . GLU A 1 283 ? -10.156 8.527 29.257 1.00 66.31 283 GLU A N 1
ATOM 2288 C CA . GLU A 1 283 ? -11.078 9.455 29.936 1.00 66.31 283 GLU A CA 1
ATOM 2289 C C . GLU A 1 283 ? -10.358 10.389 30.935 1.00 66.31 283 GLU A C 1
ATOM 2291 O O . GLU A 1 283 ? -10.980 11.147 31.670 1.00 66.31 283 GLU A O 1
ATOM 2296 N N . SER A 1 284 ? -9.027 10.375 30.956 1.00 58.94 284 SER A N 1
ATOM 2297 C CA . SER A 1 284 ? -8.186 11.205 31.802 1.00 58.94 284 SER A CA 1
ATOM 2298 C C . SER A 1 284 ? -7.936 12.574 31.162 1.00 58.94 284 SER A C 1
ATOM 2300 O O . SER A 1 284 ? -6.921 12.746 30.496 1.00 58.94 284 SER A O 1
ATOM 2302 N N . GLU A 1 285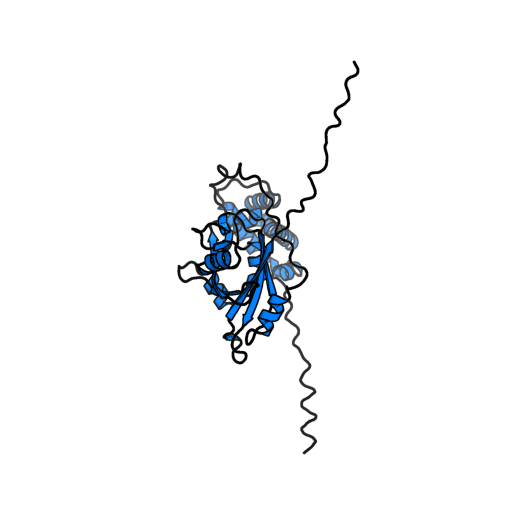 ? -8.858 13.523 31.329 1.00 55.47 285 GLU A N 1
ATOM 2303 C CA . GLU A 1 285 ? -8.580 14.979 31.388 1.00 55.47 285 GLU A CA 1
ATOM 2304 C C . GLU A 1 285 ? -9.892 15.756 31.622 1.00 55.47 285 GLU A C 1
ATOM 2306 O O . GLU A 1 285 ? -10.285 16.642 30.866 1.00 55.47 285 GLU A O 1
ATOM 2311 N N . GLY A 1 286 ? -10.620 15.378 32.673 1.00 57.06 286 GLY A N 1
ATOM 2312 C CA . GLY A 1 286 ? -11.890 16.006 33.033 1.00 57.06 286 GLY A CA 1
ATOM 2313 C C . GLY A 1 286 ? -12.152 16.015 34.532 1.00 57.06 286 GLY A C 1
ATOM 2314 O O . GLY A 1 286 ? -13.295 15.854 34.927 1.00 57.06 286 GLY A O 1
ATOM 2315 N N . ASP A 1 287 ? -11.113 16.165 35.353 1.00 56.50 287 ASP A N 1
ATOM 2316 C CA . ASP A 1 287 ? -11.268 16.384 36.794 1.00 56.50 287 ASP A CA 1
ATOM 2317 C C . ASP A 1 287 ? -10.240 17.438 37.223 1.00 56.50 287 ASP A C 1
ATOM 2319 O O . ASP A 1 287 ? -9.093 17.140 37.551 1.00 56.50 287 ASP A O 1
ATOM 2323 N N . GLY A 1 288 ? -10.603 18.711 37.064 1.00 63.78 288 GLY A N 1
ATOM 2324 C CA . GLY A 1 288 ? -9.668 19.810 37.291 1.00 63.78 288 GLY A CA 1
ATOM 2325 C C . GLY A 1 288 ? -10.229 21.184 36.960 1.00 63.78 288 GLY A C 1
ATOM 2326 O O . GLY A 1 288 ? -9.658 21.873 36.128 1.00 63.78 288 GLY A O 1
ATOM 2327 N N . ASP A 1 289 ? -11.374 21.530 37.546 1.00 55.31 289 ASP A N 1
ATOM 2328 C CA . ASP A 1 289 ? -11.623 22.855 38.140 1.00 55.31 289 ASP A CA 1
ATOM 2329 C C . ASP A 1 289 ? -13.047 22.869 38.712 1.00 55.31 289 ASP A C 1
ATOM 2331 O O . ASP A 1 289 ? -13.988 23.447 38.165 1.00 55.31 289 ASP A O 1
ATOM 2335 N N . ALA A 1 290 ? -13.215 22.188 39.849 1.00 60.69 290 ALA A N 1
ATOM 2336 C CA . ALA A 1 290 ? -14.265 22.562 40.781 1.00 60.69 290 ALA A CA 1
ATOM 2337 C C . ALA A 1 290 ? -13.869 23.933 41.340 1.00 60.69 290 ALA A C 1
ATOM 2339 O O . ALA A 1 290 ? -12.989 24.038 42.194 1.00 60.69 290 ALA A O 1
ATOM 2340 N N . ALA A 1 291 ? -14.479 24.977 40.781 1.00 61.91 291 ALA A N 1
ATOM 2341 C CA . ALA A 1 291 ? -14.398 26.334 41.282 1.00 61.91 291 ALA A CA 1
ATOM 2342 C C . ALA A 1 291 ? -14.647 26.331 42.798 1.00 61.91 291 ALA A C 1
ATOM 2344 O O . ALA A 1 291 ? -15.720 25.948 43.263 1.00 61.91 291 ALA A O 1
ATOM 2345 N N . ALA A 1 292 ? -13.636 26.740 43.561 1.00 62.28 292 ALA A N 1
ATOM 2346 C CA . ALA A 1 292 ? -13.812 27.115 44.949 1.00 62.28 292 ALA A CA 1
ATOM 2347 C C . ALA A 1 292 ? -14.713 28.359 44.976 1.00 62.28 292 ALA A C 1
ATOM 2349 O O . ALA A 1 292 ? -14.265 29.463 44.672 1.00 62.28 292 ALA A O 1
ATOM 2350 N N . GLU A 1 293 ? -15.999 28.169 45.273 1.00 65.56 293 GLU A N 1
ATOM 2351 C CA . GLU A 1 293 ? -16.862 29.263 45.707 1.00 65.56 293 GLU A CA 1
ATOM 2352 C C . GLU A 1 293 ? -16.317 29.784 47.041 1.00 65.56 293 GLU A C 1
ATOM 2354 O O . GLU A 1 293 ? -16.296 29.067 48.044 1.00 65.56 293 GLU A O 1
ATOM 2359 N N . GLU A 1 294 ? -15.831 31.025 47.046 1.00 67.12 294 GLU A N 1
ATOM 2360 C CA . GLU A 1 294 ? -15.522 31.718 48.290 1.00 67.12 294 GLU A CA 1
ATOM 2361 C C . GLU A 1 294 ? -16.822 32.000 49.063 1.00 67.12 294 GLU A C 1
ATOM 2363 O O . GLU A 1 294 ? -17.785 32.513 48.481 1.00 67.12 294 GLU A O 1
ATOM 2368 N N . PRO A 1 295 ? -16.879 31.704 50.373 1.00 66.56 295 PRO A N 1
ATOM 2369 C CA . PRO A 1 295 ? -18.001 32.103 51.203 1.00 66.56 295 PRO A CA 1
ATOM 2370 C C . PRO A 1 295 ? -17.945 33.618 51.429 1.00 66.56 295 PRO A C 1
ATOM 2372 O O . PRO A 1 295 ? -17.022 34.133 52.057 1.00 66.56 295 PRO A O 1
ATOM 2375 N N . GLY A 1 296 ? -18.949 34.331 50.921 1.00 70.81 296 GLY A N 1
ATOM 2376 C CA . GLY A 1 296 ? -19.156 35.741 51.233 1.00 70.81 296 GLY A CA 1
ATOM 2377 C C . GLY A 1 296 ? -19.423 35.936 52.727 1.00 70.81 296 GLY A C 1
ATOM 2378 O O . GLY A 1 296 ? -20.361 35.356 53.274 1.00 70.81 296 GLY A O 1
ATOM 2379 N N . GLU A 1 297 ? -18.594 36.755 53.370 1.00 63.44 297 GLU A N 1
ATOM 2380 C CA . GLU A 1 297 ? -18.830 37.280 54.714 1.00 63.44 297 GLU A CA 1
ATOM 2381 C C . GLU A 1 297 ? -20.057 38.207 54.707 1.00 63.44 297 GLU A C 1
ATOM 2383 O O . GLU A 1 297 ? -20.182 39.095 53.857 1.00 63.44 297 GLU A O 1
ATOM 2388 N N . GLY A 1 298 ? -20.955 37.993 55.667 1.00 68.25 298 GLY A N 1
ATOM 2389 C CA . GLY A 1 298 ? -22.088 38.855 56.000 1.00 68.25 298 GLY A CA 1
ATOM 2390 C C . GLY A 1 298 ? -22.186 39.038 57.504 1.00 68.25 298 GLY A C 1
ATOM 2391 O O . GLY A 1 298 ? -21.774 38.104 58.231 1.00 68.25 298 GLY A O 1
#